Protein AF-A0A3P9P1J4-F1 (afdb_monomer_lite)

Radius of gyration: 53.03 Å; chains: 1; bounding box: 111×98×138 Å

InterPro domains:
  IPR000900 Nebulin repeat [PF00880] (248-273)
  IPR000900 Nebulin repeat [PF00880] (281-308)
  IPR000900 Nebulin repeat [PS51216] (246-274)
  IPR000900 Nebulin repeat [PS51216] (275-309)
  IPR000900 Nebulin repeat [SM00227] (44-85)
  IPR000900 Nebulin repeat [SM00227] (92-124)
  IPR000900 Nebulin repeat [SM00227] (131-163)
  IPR000900 Nebulin repeat [SM00227] (241-271)
  IPR000900 Nebulin repeat [SM00227] (276-306)
  IPR055297 Nebulin/Nebulette [PTHR11039] (76-266)

pLDDT: mean 71.33, std 12.33, range [36.12, 92.19]

Secondary structure (DSSP, 8-state):
-HHHHHHHHHHHHHHHHHHHHHHHHHHHHHHHHHHHHHHTT-GGGGS---HHHHHHHHHHHHHHHHHHHHHHHHHHHHHHHHHHHHHHT-GGGGSPPPHHHHHHHHHHHHHHHHHHHHHHHHHHHTT--HHHH-SS-HHHHHHHHHHHHHHHHHHHHHHHHHHHH---SS---HHHHHHHHHHHHHHHHHHHHHHHHHSS---------TTTTHHHHHHHHHHHHHHHHHHHHHTTT------TTTSHHHHHHHHHHHHH-HHHHHHHHHHHHT--------HHHHHHHHHHHHS-HHHHHHHHHHHTTS-TT-TT--HHHHHHHHHHHHHHHH--

Sequence (336 aa):
MCYCLFKLVAHIQNLLDLYVLLSGFHLQLKYKEEGRKDASVSLYAVLPETMETQHAKEATSLQSQVRLSCVCFSLQRKYRDSVKKDLSCSLFHQLPETLETLHAKEASDLLSEVSKSYKEKFNREKGRSDYSSMKNLPEVEHAMEVARKQSHVNVSYRSGREELQRYNPAPDRPDIISAANAAKLIKTAESVWLEGTRTGSEPAVIHRLPISAAPRGAHLSVLQVKYKESFDRLLKGQRPRYNPMDCVSFKHTQAAAALASQLEYKKKYEQTKAHYHIAVDTAEQQHHRENAVLHSQVKYREEYEKNKGRSLMEFGETQSYKVSKEAQKMQSEVTS

Foldseek 3Di:
DVVVVVVVVVVVVVVVVVVVVVVVVVVVVVVVVVVVVVCVVDPVVPDPDDPVNVVVVVVVVVVVVVVVVVVVVVVVVVVVVVVVVVVCPDPVVPDDQDPVNVVVVVVVVVVVVVVVVVVVVVVVCVPPDVQVPDPDDPVRVVVVVVVVVVVVVVVVVVVVVVVVVPDDPDPPPVVVVVVVVVVVVVVVVVVVVVVVVVVDDDDDDDDDPPPVVPPVVVVVVVVVVVVVVVCCVPPVPPDPPDDVCPDPVNVVVVVVCCVVDPVNVVVVCVVCVVVDPPDPQDVVNVVVVVVVVVPDPVVVVVVCVVCVPPDPDPPCDDVVNVVVVVVVVVVVVVVD

Structure (mmCIF, N/CA/C/O backbone):
data_AF-A0A3P9P1J4-F1
#
_entry.id   AF-A0A3P9P1J4-F1
#
loop_
_atom_site.group_PDB
_atom_site.id
_atom_site.type_symbol
_atom_site.label_atom_id
_atom_site.label_alt_id
_atom_site.label_comp_id
_atom_site.label_asym_id
_atom_site.label_entity_id
_atom_site.label_seq_id
_atom_site.pdbx_PDB_ins_code
_atom_site.Cartn_x
_atom_site.Cartn_y
_atom_site.Cartn_z
_atom_site.occupancy
_atom_site.B_iso_or_equiv
_atom_site.auth_seq_id
_atom_site.auth_comp_id
_atom_site.auth_asym_id
_atom_site.auth_atom_id
_atom_site.pdbx_PDB_model_num
ATOM 1 N N . MET A 1 1 ? -33.689 19.427 64.945 1.00 53.66 1 MET A N 1
ATOM 2 C CA . MET A 1 1 ? -33.687 20.900 64.777 1.00 53.66 1 MET A CA 1
ATOM 3 C C . MET A 1 1 ? -32.361 21.436 64.220 1.00 53.66 1 MET A C 1
ATOM 5 O O . MET A 1 1 ? -32.401 22.124 63.210 1.00 53.66 1 MET A O 1
ATOM 9 N N . CYS A 1 2 ? -31.188 21.081 64.768 1.00 54.28 2 CYS A N 1
ATOM 10 C CA . CYS A 1 2 ? -29.894 21.639 64.318 1.00 54.28 2 CYS A CA 1
ATOM 11 C C . CYS A 1 2 ? -29.496 21.322 62.859 1.00 54.28 2 CYS A C 1
ATOM 13 O O . CYS A 1 2 ? -28.932 22.175 62.183 1.00 54.28 2 CYS A O 1
ATOM 15 N N . TYR A 1 3 ? -29.827 20.134 62.339 1.00 56.47 3 TYR A N 1
ATOM 16 C CA . TYR A 1 3 ? -29.447 19.727 60.974 1.00 56.47 3 TYR A CA 1
ATOM 17 C C . TYR A 1 3 ? -30.184 20.517 59.875 1.00 56.47 3 TYR A C 1
ATOM 19 O O . TYR A 1 3 ? -29.620 20.813 58.824 1.00 56.47 3 TYR A O 1
ATOM 27 N N . CYS A 1 4 ? -31.440 20.900 60.131 1.00 56.75 4 CYS A N 1
ATOM 28 C CA . CYS A 1 4 ? -32.234 21.715 59.211 1.00 56.75 4 CYS A CA 1
ATOM 29 C C . CYS A 1 4 ? -31.721 23.158 59.158 1.00 56.75 4 CYS A C 1
ATOM 31 O O . CYS A 1 4 ? -31.631 23.721 58.073 1.00 56.75 4 CYS A O 1
ATOM 33 N N . LEU A 1 5 ? -31.322 23.722 60.304 1.00 65.00 5 LEU A N 1
ATOM 34 C CA . LEU A 1 5 ? -30.731 25.061 60.380 1.00 65.00 5 LEU A CA 1
ATOM 35 C C . LEU A 1 5 ? -29.376 25.123 59.661 1.00 65.00 5 LEU A C 1
ATOM 37 O O . LEU A 1 5 ? -29.151 26.046 58.887 1.00 65.00 5 LEU A O 1
ATOM 41 N N . PHE A 1 6 ? -28.517 24.108 59.816 1.00 68.00 6 PHE A N 1
ATOM 42 C CA . PHE A 1 6 ? -27.247 24.030 59.080 1.00 68.00 6 PHE A CA 1
ATOM 43 C C . PHE A 1 6 ? -27.442 23.934 57.561 1.00 68.00 6 PHE A C 1
ATOM 45 O O . PHE A 1 6 ? -26.753 24.621 56.808 1.00 68.00 6 PHE A O 1
ATOM 52 N N . LYS A 1 7 ? -28.413 23.134 57.095 1.00 69.19 7 LYS A N 1
ATOM 53 C CA . LYS A 1 7 ? -28.766 23.067 55.666 1.00 69.19 7 LYS A CA 1
ATOM 54 C C . LYS A 1 7 ? -29.312 24.396 55.147 1.00 69.19 7 LYS A C 1
ATOM 56 O O . LYS A 1 7 ? -28.962 24.786 54.039 1.00 69.19 7 LYS A O 1
ATOM 61 N N . LEU A 1 8 ? -30.133 25.090 55.938 1.00 72.88 8 LEU A N 1
ATOM 62 C CA . LEU A 1 8 ? -30.706 26.386 55.570 1.00 72.88 8 LEU A CA 1
ATOM 63 C C . LEU A 1 8 ? -29.618 27.463 55.452 1.00 72.88 8 LEU A C 1
ATOM 65 O O . LEU A 1 8 ? -29.574 28.176 54.456 1.00 72.88 8 LEU A O 1
ATOM 69 N N . VAL A 1 9 ? -28.695 27.525 56.418 1.00 76.69 9 VAL A N 1
ATOM 70 C CA . VAL A 1 9 ? -27.557 28.459 56.406 1.00 76.69 9 VAL A CA 1
ATOM 71 C C . VAL A 1 9 ? -26.632 28.184 55.217 1.00 76.69 9 VAL A C 1
ATOM 73 O O . VAL A 1 9 ? -26.255 29.118 54.516 1.00 76.69 9 VAL A O 1
ATOM 76 N N . ALA A 1 10 ? -26.337 26.915 54.915 1.00 72.62 10 ALA A N 1
ATOM 77 C CA . ALA A 1 10 ? -25.547 26.548 53.737 1.00 72.62 10 ALA A CA 1
ATOM 78 C C . ALA A 1 10 ? -26.242 26.931 52.415 1.00 72.62 10 ALA A C 1
ATOM 80 O O . ALA A 1 10 ? -25.590 27.362 51.466 1.00 72.62 10 ALA A O 1
ATOM 81 N N . HIS A 1 11 ? -27.571 26.811 52.347 1.00 69.56 11 HIS A N 1
ATOM 82 C CA . HIS A 1 11 ? -28.339 27.205 51.166 1.00 69.56 11 HIS A CA 1
ATOM 83 C C . HIS A 1 11 ? -28.377 28.727 50.979 1.00 69.56 11 HIS A C 1
ATOM 85 O O . HIS A 1 11 ? -28.275 29.202 49.851 1.00 69.56 11 HIS A O 1
ATOM 91 N N . ILE A 1 12 ? -28.489 29.489 52.073 1.00 78.56 12 ILE A N 1
ATOM 92 C CA . ILE A 1 12 ? -28.459 30.959 52.058 1.00 78.56 12 ILE A CA 1
ATOM 93 C C . ILE A 1 12 ? -27.070 31.463 51.652 1.00 78.56 12 ILE A C 1
ATOM 95 O O . ILE A 1 12 ? -26.977 32.364 50.822 1.00 78.56 12 ILE A O 1
ATOM 99 N N . GLN A 1 13 ? -25.999 30.845 52.159 1.00 73.94 13 GLN A N 1
ATOM 100 C CA . GLN A 1 13 ? -24.631 31.186 51.766 1.00 73.94 13 GLN A CA 1
ATOM 101 C C . GLN A 1 13 ? -24.397 30.932 50.269 1.00 73.94 13 GLN A C 1
ATOM 103 O O . GLN A 1 13 ? -23.910 31.813 49.570 1.00 73.94 13 GLN A O 1
ATOM 108 N N . ASN A 1 14 ? -24.856 29.790 49.744 1.00 70.38 14 ASN A N 1
ATOM 109 C CA . ASN A 1 14 ? -24.789 29.499 48.309 1.00 70.38 14 ASN A CA 1
ATOM 110 C C . ASN A 1 14 ? -25.598 30.493 47.456 1.00 70.38 14 ASN A C 1
ATOM 112 O O . ASN A 1 14 ? -25.179 30.826 46.351 1.00 70.38 14 ASN A O 1
ATOM 116 N N . LEU A 1 15 ? -26.750 30.972 47.939 1.00 76.25 15 LEU A N 1
ATOM 117 C CA . LEU A 1 15 ? -27.549 31.984 47.235 1.00 76.25 15 LEU A CA 1
ATOM 118 C C . LEU A 1 15 ? -26.862 33.356 47.224 1.00 76.25 15 LEU A C 1
ATOM 120 O O . LEU A 1 15 ? -26.891 34.040 46.201 1.00 76.25 15 LEU A O 1
ATOM 124 N N . LEU A 1 16 ? -26.217 33.740 48.329 1.00 79.44 16 LEU A N 1
ATOM 125 C CA . LEU A 1 16 ? -25.399 34.952 48.412 1.00 79.44 16 LEU A CA 1
ATOM 126 C C . LEU A 1 16 ? -24.190 34.871 47.471 1.00 79.44 16 LEU A C 1
ATOM 128 O O . LEU A 1 16 ? -23.956 35.805 46.707 1.00 79.44 16 LEU A O 1
ATOM 132 N N . ASP A 1 17 ? -23.485 33.739 47.447 1.00 72.25 17 ASP A N 1
ATOM 133 C CA . ASP A 1 17 ? -22.340 33.522 46.554 1.00 72.25 17 ASP A CA 1
ATOM 134 C C . ASP A 1 17 ? -22.761 33.545 45.074 1.00 72.25 17 ASP A C 1
ATOM 136 O O . ASP A 1 17 ? -22.081 34.139 44.232 1.00 72.25 17 ASP A O 1
ATOM 140 N N . LEU A 1 18 ? -23.928 32.975 44.747 1.00 73.06 18 LEU A N 1
ATOM 141 C CA . LEU A 1 18 ? -24.497 33.029 43.399 1.00 73.06 18 LEU A CA 1
ATOM 142 C C . LEU A 1 18 ? -24.890 34.461 42.997 1.00 73.06 18 LEU A C 1
ATOM 144 O O . LEU A 1 18 ? -24.672 34.846 41.851 1.00 73.06 18 LEU A O 1
ATOM 148 N N . TYR A 1 19 ? -25.429 35.263 43.922 1.00 78.50 19 TYR A N 1
ATOM 149 C CA . TYR A 1 19 ? -25.782 36.669 43.686 1.00 78.50 19 TYR A CA 1
ATOM 150 C C . TYR A 1 19 ? -24.542 37.553 43.475 1.00 78.50 19 TYR A C 1
ATOM 152 O O . TYR A 1 19 ? -24.523 38.408 42.585 1.00 78.50 19 TYR A O 1
ATOM 160 N N . VAL A 1 20 ? -23.473 37.325 44.242 1.00 78.50 20 VAL A N 1
ATOM 161 C CA . VAL A 1 20 ? -22.184 38.014 44.061 1.00 78.50 20 VAL A CA 1
ATOM 162 C C . VAL A 1 20 ? -21.559 37.649 42.709 1.00 78.50 20 VAL A C 1
ATOM 164 O O . VAL A 1 20 ? -21.093 38.528 41.984 1.00 78.50 20 VAL A O 1
ATOM 167 N N . LEU A 1 21 ? -21.628 36.379 42.303 1.00 74.00 21 LEU A N 1
ATOM 168 C CA . LEU A 1 21 ? -21.206 35.947 40.968 1.00 74.00 21 LEU A CA 1
ATOM 169 C C . LEU A 1 21 ? -22.057 36.564 39.850 1.00 74.00 21 LEU A C 1
ATOM 171 O O . LEU A 1 21 ? -21.498 37.032 38.859 1.00 74.00 21 LEU A O 1
ATOM 175 N N . LEU A 1 22 ? -23.387 36.605 40.000 1.00 73.56 22 LEU A N 1
ATOM 176 C CA . LEU A 1 22 ? -24.289 37.192 39.004 1.00 73.56 22 LEU A CA 1
ATOM 177 C C . LEU A 1 22 ? -24.081 38.702 38.855 1.00 73.56 22 LEU A C 1
ATOM 179 O O . LEU A 1 22 ? -24.050 39.205 37.735 1.00 73.56 22 LEU A O 1
ATOM 183 N N . SER A 1 23 ? -23.920 39.426 39.964 1.00 74.44 23 SER A N 1
ATOM 184 C CA . SER A 1 23 ? -23.658 40.871 39.950 1.00 74.44 23 SER A CA 1
ATOM 185 C C . SER A 1 23 ? -22.281 41.193 39.361 1.00 74.44 23 SER A C 1
ATOM 187 O O . SER A 1 23 ? -22.170 42.116 38.552 1.00 74.44 23 SER A O 1
ATOM 189 N N . GLY A 1 24 ? -21.261 40.378 39.653 1.00 72.38 24 GLY A N 1
ATOM 190 C CA . GLY A 1 24 ? -19.952 40.452 38.999 1.00 72.38 24 GLY A CA 1
ATOM 191 C C . GLY A 1 24 ? -20.024 40.194 37.489 1.00 72.38 24 GLY A C 1
ATOM 192 O O . GLY A 1 24 ? -19.446 40.946 36.703 1.00 72.38 24 GLY A O 1
ATOM 193 N N . PHE A 1 25 ? -20.795 39.188 37.063 1.00 73.31 25 PHE A N 1
ATOM 194 C CA . PHE A 1 25 ? -21.042 38.917 35.643 1.00 73.31 25 PHE A CA 1
ATOM 195 C C . PHE A 1 25 ? -21.792 40.062 34.959 1.00 73.31 25 PHE A C 1
ATOM 197 O O . PHE A 1 25 ? -21.427 40.466 33.857 1.00 73.31 25 PHE A O 1
ATOM 204 N N . HIS A 1 26 ? -22.814 40.618 35.608 1.00 68.69 26 HIS A N 1
ATOM 205 C CA . HIS A 1 26 ? -23.598 41.719 35.059 1.00 68.69 26 HIS A CA 1
ATOM 206 C C . HIS A 1 26 ? -22.760 42.999 34.916 1.00 68.69 26 HIS A C 1
ATOM 208 O O . HIS A 1 26 ? -22.912 43.729 33.933 1.00 68.69 26 HIS A O 1
ATOM 214 N N . LEU A 1 27 ? -21.851 43.260 35.860 1.00 73.69 27 LEU A N 1
ATOM 215 C CA . LEU A 1 27 ? -20.903 44.365 35.768 1.00 73.69 27 LEU A CA 1
ATOM 216 C C . LEU A 1 27 ? -19.898 44.130 34.629 1.00 73.69 27 LEU A C 1
ATOM 218 O O . LEU A 1 27 ? -19.696 45.026 33.816 1.00 73.69 27 LEU A O 1
ATOM 222 N N . GLN A 1 28 ? -19.345 42.919 34.484 1.00 69.00 28 GLN A N 1
ATOM 223 C CA . GLN A 1 28 ? -18.480 42.579 33.344 1.00 69.00 28 GLN A CA 1
ATOM 224 C C . GLN A 1 28 ? -19.186 42.720 31.991 1.00 69.00 28 GLN A C 1
ATOM 226 O O . GLN A 1 28 ? -18.575 43.192 31.034 1.00 69.00 28 GLN A O 1
ATOM 231 N N . LEU A 1 29 ? -20.459 42.329 31.895 1.00 69.69 29 LEU A N 1
ATOM 232 C CA . LEU A 1 29 ? -21.251 42.512 30.679 1.00 69.69 29 LEU A CA 1
ATOM 233 C C . LEU A 1 29 ? -21.463 43.997 30.367 1.00 69.69 29 LEU A C 1
ATOM 235 O O . LEU A 1 29 ? -21.290 44.379 29.214 1.00 69.69 29 LEU A O 1
ATOM 239 N N . LYS A 1 30 ? -21.737 44.834 31.380 1.00 74.94 30 LYS A N 1
ATOM 240 C CA . LYS A 1 30 ? -21.823 46.296 31.216 1.00 74.94 30 LYS A CA 1
ATOM 241 C C . LYS A 1 30 ? -20.505 46.905 30.743 1.00 74.94 30 LYS A C 1
ATOM 243 O O . LYS A 1 30 ? -20.508 47.600 29.737 1.00 74.94 30 LYS A O 1
ATOM 248 N N . TYR A 1 31 ? -19.379 46.574 31.378 1.00 65.25 31 TYR A N 1
ATOM 249 C CA . TYR A 1 31 ? -18.056 47.044 30.940 1.00 65.25 31 TYR A CA 1
ATOM 250 C C . TYR A 1 31 ? -17.713 46.580 29.519 1.00 65.25 31 TYR A C 1
ATOM 252 O O . TYR A 1 31 ? -17.095 47.312 28.749 1.00 65.25 31 TYR A O 1
ATOM 260 N N . LYS A 1 32 ? -18.121 45.363 29.143 1.00 69.75 32 LYS A N 1
ATOM 261 C CA . LYS A 1 32 ? -17.909 44.832 27.794 1.00 69.75 32 LYS A CA 1
ATOM 262 C C . LYS A 1 32 ? -18.823 45.493 26.760 1.00 69.75 32 LYS A C 1
ATOM 264 O O . LYS A 1 32 ? -18.389 45.663 25.626 1.00 69.75 32 LYS A O 1
ATOM 269 N N . GLU A 1 33 ? -20.052 45.860 27.122 1.00 66.56 33 GLU A N 1
ATOM 270 C CA . GLU A 1 33 ? -20.955 46.652 26.277 1.00 66.56 33 GLU A CA 1
ATOM 271 C C . GLU A 1 33 ? -20.478 48.095 26.114 1.00 66.56 33 GLU A C 1
ATOM 273 O O . GLU A 1 33 ? -20.484 48.596 24.994 1.00 66.56 33 GLU A O 1
ATOM 278 N N . GLU A 1 34 ? -20.039 48.747 27.192 1.00 63.94 34 GLU A N 1
ATOM 279 C CA . GLU A 1 34 ? -19.472 50.100 27.158 1.00 63.94 34 GLU A CA 1
ATOM 280 C C . GLU A 1 34 ? -18.193 50.126 26.317 1.00 63.94 34 GLU A C 1
ATOM 282 O O . GLU A 1 34 ? -18.120 50.882 25.355 1.00 63.94 34 GLU A O 1
ATOM 287 N N . GLY A 1 35 ? -17.274 49.175 26.518 1.00 60.41 35 GLY A N 1
ATOM 288 C CA . GLY A 1 35 ? -16.092 49.032 25.663 1.00 60.41 35 GLY A CA 1
ATOM 289 C C . GLY A 1 35 ? -16.412 48.727 24.190 1.00 60.41 35 GLY A C 1
ATOM 290 O O . GLY A 1 35 ? -15.638 49.088 23.305 1.00 60.41 35 GLY A O 1
ATOM 291 N N . ARG A 1 36 ? -17.560 48.098 23.886 1.00 60.50 36 ARG A N 1
ATOM 292 C CA . ARG A 1 36 ? -18.030 47.878 22.501 1.00 60.50 36 ARG A CA 1
ATOM 293 C C . ARG A 1 36 ? -18.642 49.138 21.886 1.00 60.50 36 ARG A C 1
ATOM 295 O O . ARG A 1 36 ? -18.480 49.350 20.686 1.00 60.50 36 ARG A O 1
ATOM 302 N N . LYS A 1 37 ? -19.335 49.951 22.689 1.00 61.00 37 LYS A N 1
ATOM 303 C CA . LYS A 1 37 ? -19.874 51.259 22.285 1.00 61.00 37 LYS A CA 1
ATOM 304 C C . LYS A 1 37 ? -18.732 52.248 22.033 1.00 61.00 37 LYS A C 1
ATOM 306 O O . LYS A 1 37 ? -18.731 52.898 20.992 1.00 61.00 37 LYS A O 1
ATOM 311 N N . ASP A 1 38 ? -17.696 52.240 22.865 1.00 56.22 38 ASP A N 1
ATOM 312 C CA . ASP A 1 38 ? -16.497 53.069 22.684 1.00 56.22 38 ASP A CA 1
ATOM 313 C C . ASP A 1 38 ? -15.627 52.599 21.503 1.00 56.22 38 ASP A C 1
ATOM 315 O O . ASP A 1 38 ? -15.066 53.413 20.767 1.00 56.22 38 ASP A O 1
ATOM 319 N N . ALA A 1 39 ? -15.580 51.287 21.231 1.00 56.00 39 ALA A N 1
ATOM 320 C CA . ALA A 1 39 ? -14.930 50.747 20.035 1.00 56.00 39 ALA A CA 1
ATOM 321 C C . ALA A 1 39 ? -15.620 51.179 18.728 1.00 56.00 39 ALA A C 1
ATOM 323 O O . ALA A 1 39 ? -14.951 51.266 17.705 1.00 56.00 39 ALA A O 1
ATOM 324 N N . SER A 1 40 ? -16.922 51.494 18.750 1.00 55.41 40 SER A N 1
ATOM 325 C CA . SER A 1 40 ? -17.642 51.998 17.568 1.00 55.41 40 SER A CA 1
ATOM 326 C C . SER A 1 40 ? -17.361 53.475 17.243 1.00 55.41 40 SER A C 1
ATOM 328 O O . SER A 1 40 ? -17.663 53.918 16.138 1.00 55.41 40 SER A O 1
ATOM 330 N N . VAL A 1 41 ? -16.734 54.218 18.168 1.00 60.22 41 VAL A N 1
ATOM 331 C CA . VAL A 1 41 ? -16.332 55.633 18.006 1.00 60.22 41 VAL A CA 1
ATOM 332 C C . VAL A 1 41 ? -14.808 55.779 17.818 1.00 60.22 41 VAL A C 1
ATOM 334 O O . VAL A 1 41 ? -14.319 56.822 17.387 1.00 60.22 41 VAL A O 1
ATOM 337 N N . SER A 1 42 ? -14.033 54.726 18.095 1.00 60.56 42 SER A N 1
ATOM 338 C CA . SER A 1 42 ? -12.572 54.726 17.977 1.00 60.56 42 SER A CA 1
ATOM 339 C C . SER A 1 42 ? -12.100 54.626 16.519 1.00 60.56 42 SER A C 1
ATOM 341 O O . SER A 1 42 ? -12.410 53.664 15.819 1.00 60.56 42 SER A O 1
ATOM 343 N N . LEU A 1 43 ? -11.258 55.575 16.085 1.00 54.47 43 LEU A N 1
ATOM 344 C CA . LEU A 1 43 ? -10.590 55.599 14.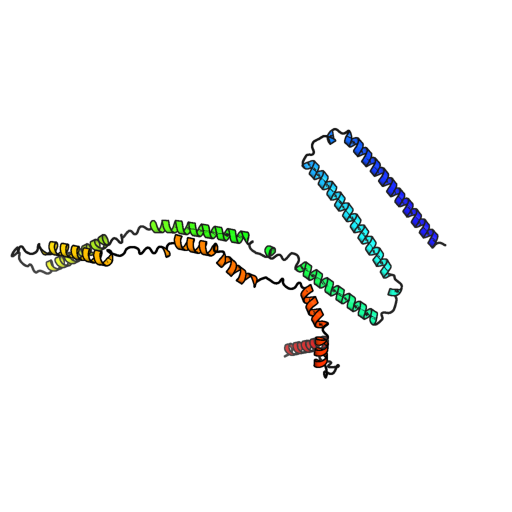767 1.00 54.47 43 LEU A CA 1
ATOM 345 C C . LEU A 1 43 ? -9.858 54.284 14.422 1.00 54.47 43 LEU A C 1
ATOM 347 O O . LEU A 1 43 ? -9.713 53.956 13.247 1.00 54.47 43 LEU A O 1
ATOM 351 N N . TYR A 1 44 ? -9.446 53.505 15.430 1.00 57.75 44 TYR A N 1
ATOM 352 C CA . TYR A 1 44 ? -8.790 52.206 15.247 1.00 57.75 44 TYR A CA 1
ATOM 353 C C . TYR A 1 44 ? -9.720 51.086 14.755 1.00 57.75 44 TYR A C 1
ATOM 355 O O . TYR A 1 44 ? -9.229 50.095 14.222 1.00 57.75 44 TYR A O 1
ATOM 363 N N . ALA A 1 45 ? -11.044 51.221 14.892 1.00 58.84 45 ALA A N 1
ATOM 364 C CA . ALA A 1 45 ? -12.004 50.213 14.431 1.00 58.84 45 ALA A CA 1
ATOM 365 C C . ALA A 1 45 ? -12.244 50.235 12.910 1.00 58.84 45 ALA A C 1
ATOM 367 O O . ALA A 1 45 ? -12.776 49.271 12.365 1.00 58.84 45 ALA A O 1
ATOM 368 N N . VAL A 1 46 ? -11.845 51.319 12.231 1.00 60.69 46 VAL A N 1
ATOM 369 C CA . VAL A 1 46 ? -11.985 51.508 10.774 1.00 60.69 46 VAL A CA 1
ATOM 370 C C . VAL A 1 46 ? -10.703 51.106 10.023 1.00 60.69 46 VAL A C 1
ATOM 372 O O . VAL A 1 46 ? -10.698 51.053 8.794 1.00 60.69 46 VAL A O 1
ATOM 375 N N . LEU A 1 47 ? -9.607 50.792 10.733 1.00 62.47 47 LEU A N 1
ATOM 376 C CA . LEU A 1 47 ? -8.393 50.295 10.084 1.00 62.47 47 LEU A CA 1
ATOM 377 C C . LEU A 1 47 ? -8.642 48.913 9.448 1.00 62.47 47 LEU A C 1
ATOM 379 O O . LEU A 1 47 ? -9.244 48.053 10.095 1.00 62.47 47 LEU A O 1
ATOM 383 N N . PRO A 1 48 ? -8.158 48.673 8.212 1.00 61.19 48 PRO A N 1
ATOM 384 C CA . PRO A 1 48 ? -8.241 47.365 7.575 1.00 61.19 48 PRO A CA 1
ATOM 385 C C . PRO A 1 48 ? -7.609 46.303 8.471 1.00 61.19 48 PRO A C 1
ATOM 387 O O . PRO A 1 48 ? -6.491 46.484 8.956 1.00 61.19 48 PRO A O 1
ATOM 390 N N . GLU A 1 49 ? -8.314 45.194 8.683 1.00 65.75 49 GLU A N 1
ATOM 391 C CA . GLU A 1 49 ? -7.757 44.069 9.425 1.00 65.75 49 GLU A CA 1
ATOM 392 C C . GLU A 1 49 ? -6.536 43.531 8.674 1.00 65.75 49 GLU A C 1
ATOM 394 O O . GLU A 1 49 ? -6.647 42.977 7.580 1.00 65.75 49 GLU A O 1
ATOM 399 N N . THR A 1 50 ? -5.352 43.714 9.254 1.00 78.44 50 THR A N 1
ATOM 400 C CA . THR A 1 50 ? -4.137 43.074 8.755 1.00 78.44 50 THR A CA 1
ATOM 401 C C . THR A 1 50 ? -4.154 41.600 9.155 1.00 78.44 50 THR A C 1
ATOM 403 O O . THR A 1 50 ? -4.734 41.236 10.185 1.00 78.44 50 THR A O 1
ATOM 406 N N . MET A 1 51 ? -3.477 40.745 8.383 1.00 74.69 51 MET A N 1
ATOM 407 C CA . MET A 1 51 ? -3.363 39.306 8.677 1.00 74.69 51 MET A CA 1
ATOM 408 C C . MET A 1 51 ? -2.923 39.032 10.128 1.00 74.69 51 MET A C 1
ATOM 410 O O . MET A 1 51 ? -3.410 38.110 10.774 1.00 74.69 51 MET A O 1
ATOM 414 N N . GLU A 1 52 ? -2.053 39.878 10.686 1.00 77.38 52 GLU A N 1
ATOM 415 C CA . GLU A 1 52 ? -1.567 39.778 12.068 1.00 77.38 52 GLU A CA 1
ATOM 416 C C . GLU A 1 52 ? -2.676 40.008 13.107 1.00 77.38 52 GLU A C 1
ATOM 418 O O . GLU A 1 52 ? -2.766 39.285 14.102 1.00 77.38 52 GLU A O 1
ATOM 423 N N . THR A 1 53 ? -3.563 40.979 12.869 1.00 78.69 53 THR A N 1
ATOM 424 C CA . THR A 1 53 ? -4.702 41.242 13.763 1.00 78.69 53 THR A CA 1
ATOM 425 C C . THR A 1 53 ? -5.737 40.120 13.723 1.00 78.69 53 THR A C 1
ATOM 427 O O . THR A 1 53 ? -6.317 39.795 14.762 1.00 78.69 53 THR A O 1
ATOM 430 N N . GLN A 1 54 ? -5.931 39.478 12.566 1.00 78.69 54 GLN A N 1
ATOM 431 C CA . GLN A 1 54 ? -6.794 38.300 12.439 1.00 78.69 54 GLN A CA 1
ATOM 432 C C . GLN A 1 54 ? -6.217 37.115 13.215 1.00 78.69 54 GLN A C 1
ATOM 434 O O . GLN A 1 54 ? -6.909 36.540 14.055 1.00 78.69 54 GLN A O 1
ATOM 439 N N . HIS A 1 55 ? -4.920 36.841 13.059 1.00 80.62 55 HIS A N 1
ATOM 440 C CA . HIS A 1 55 ? -4.236 35.807 13.834 1.00 80.62 55 HIS A CA 1
ATOM 441 C C . HIS A 1 55 ? -4.309 36.046 15.350 1.00 80.62 55 HIS A C 1
ATOM 443 O O . HIS A 1 55 ? -4.563 35.111 16.111 1.00 80.62 55 HIS A O 1
ATOM 449 N N . ALA A 1 56 ? -4.147 37.287 15.819 1.00 80.31 56 ALA A N 1
ATOM 450 C CA . ALA A 1 56 ? -4.267 37.612 17.242 1.00 80.31 56 ALA A CA 1
ATOM 451 C C . ALA A 1 56 ? -5.696 37.391 17.787 1.00 80.31 56 ALA A C 1
ATOM 453 O O . ALA A 1 56 ? -5.876 36.898 18.909 1.00 80.31 56 ALA A O 1
ATOM 454 N N . LYS A 1 57 ? -6.729 37.710 16.995 1.00 83.25 57 LYS A N 1
ATOM 455 C CA . LYS A 1 57 ? -8.138 37.447 17.341 1.00 83.25 57 LYS A CA 1
ATOM 456 C C . LYS A 1 57 ? -8.445 35.948 17.383 1.00 83.25 57 LYS A C 1
ATOM 458 O O . LYS A 1 57 ? -9.075 35.478 18.330 1.00 83.25 57 LYS A O 1
ATOM 463 N N . GLU A 1 58 ? -7.970 35.180 16.408 1.00 87.19 58 GLU A N 1
ATOM 464 C CA . GLU A 1 58 ? -8.131 33.721 16.385 1.00 87.19 58 GLU A CA 1
ATOM 465 C C . GLU A 1 58 ? -7.421 33.054 17.567 1.00 87.19 58 GLU A C 1
ATOM 467 O O . GLU A 1 58 ? -8.013 32.219 18.254 1.00 87.19 58 GLU A O 1
ATOM 472 N N . ALA A 1 59 ? -6.193 33.480 17.879 1.00 84.56 59 ALA A N 1
ATOM 473 C CA . ALA A 1 59 ? -5.430 32.965 19.011 1.00 84.56 59 ALA A CA 1
ATOM 474 C C . ALA A 1 59 ? -6.138 33.221 20.353 1.00 84.56 59 ALA A C 1
ATOM 476 O O . ALA A 1 59 ? -6.244 32.318 21.185 1.00 84.56 59 ALA A O 1
ATOM 477 N N . THR A 1 60 ? -6.670 34.428 20.566 1.00 84.50 60 THR A N 1
ATOM 478 C CA . THR A 1 60 ? -7.405 34.772 21.799 1.00 84.50 60 THR A CA 1
ATOM 479 C C . THR A 1 60 ? -8.760 34.060 21.899 1.00 84.50 60 THR A C 1
ATOM 481 O O . THR A 1 60 ? -9.154 33.630 22.992 1.00 84.50 60 THR A O 1
ATOM 484 N N . SER A 1 61 ? -9.451 33.859 20.773 1.00 87.44 61 SER A N 1
ATOM 485 C CA . SER A 1 61 ? -10.682 33.060 20.691 1.00 87.44 61 SER A CA 1
ATOM 486 C C . SER A 1 61 ? -10.430 31.590 21.054 1.00 87.44 61 SER A C 1
ATOM 488 O O . SER A 1 61 ? -11.086 31.044 21.947 1.00 87.44 61 SER A O 1
ATOM 490 N N . LEU A 1 62 ? -9.405 30.972 20.458 1.00 88.62 62 LEU A N 1
ATOM 491 C CA . LEU A 1 62 ? -9.004 29.592 20.743 1.00 88.62 62 LEU A CA 1
ATOM 492 C C . LEU A 1 62 ? -8.574 29.406 22.201 1.00 88.62 62 LEU A C 1
ATOM 494 O O . LEU A 1 62 ? -9.015 28.464 22.858 1.00 88.62 62 LEU A O 1
ATOM 498 N N . GLN A 1 63 ? -7.772 30.322 22.752 1.00 83.06 63 GLN A N 1
ATOM 499 C CA . GLN A 1 63 ? -7.383 30.275 24.167 1.00 83.06 63 GLN A CA 1
ATOM 500 C C . GLN A 1 63 ? -8.597 30.314 25.102 1.00 83.06 63 GLN A C 1
ATOM 502 O O . GLN A 1 63 ? -8.642 29.591 26.102 1.00 83.06 63 GLN A O 1
ATOM 507 N N . SER A 1 64 ? -9.600 31.126 24.768 1.00 87.00 64 SER A N 1
ATOM 508 C CA . SER A 1 64 ? -10.846 31.207 25.532 1.00 87.00 64 SER A CA 1
ATOM 509 C C . SER A 1 64 ? -11.642 29.901 25.446 1.00 87.00 64 SER A C 1
ATOM 511 O O . SER A 1 64 ? -12.120 29.408 26.469 1.00 87.00 64 SER A O 1
ATOM 513 N N . GLN A 1 65 ? -11.722 29.287 24.262 1.00 87.88 65 GLN A N 1
ATOM 514 C CA . GLN A 1 65 ? -12.390 27.999 24.060 1.00 87.88 65 GLN A CA 1
ATOM 515 C C . GLN A 1 65 ? -11.695 26.857 24.815 1.00 87.88 65 GLN A C 1
ATOM 517 O O . GLN A 1 65 ? -12.359 26.077 25.500 1.00 87.88 65 GLN A O 1
ATOM 522 N N . VAL A 1 66 ? -10.362 26.783 24.761 1.00 89.94 66 VAL A N 1
ATOM 523 C CA . VAL A 1 66 ? -9.568 25.795 25.510 1.00 89.94 66 VAL A CA 1
ATOM 524 C C . VAL A 1 66 ? -9.771 25.969 27.015 1.00 89.94 66 VAL A C 1
ATOM 526 O O . VAL A 1 66 ? -9.969 24.987 27.733 1.00 89.94 66 VAL A O 1
ATOM 529 N N . ARG A 1 67 ? -9.788 27.215 27.505 1.00 87.00 67 ARG A N 1
ATOM 530 C CA . ARG A 1 67 ? -10.046 27.510 28.919 1.00 87.00 67 ARG A CA 1
ATOM 531 C C . ARG A 1 67 ? -11.441 27.050 29.342 1.00 87.00 67 ARG A C 1
ATOM 533 O O . ARG A 1 67 ? -11.563 26.383 30.366 1.00 87.00 67 ARG A O 1
ATOM 540 N N . LEU A 1 68 ? -12.470 27.352 28.549 1.00 85.94 68 LEU A N 1
ATOM 541 C CA . LEU A 1 68 ? -13.838 26.892 28.808 1.00 85.94 68 LEU A CA 1
ATOM 542 C C . LEU A 1 68 ? -13.925 25.361 28.807 1.00 85.94 68 LEU A C 1
ATOM 544 O O . LEU A 1 68 ? -14.453 24.787 29.756 1.00 85.94 68 LEU A O 1
ATOM 548 N N . SER A 1 69 ? -13.324 24.692 27.819 1.00 87.00 69 SER A N 1
ATOM 549 C CA . SER A 1 69 ? -13.258 23.225 27.765 1.00 87.00 69 SER A CA 1
ATOM 550 C C . SER A 1 69 ? -12.580 22.630 29.004 1.00 87.00 69 SER A C 1
ATOM 552 O O . SER A 1 69 ? -13.047 21.627 29.543 1.00 87.00 69 SER A O 1
ATOM 554 N N . CYS A 1 70 ? -11.501 23.247 29.491 1.00 86.12 70 CYS A N 1
ATOM 555 C CA . CYS A 1 70 ? -10.792 22.811 30.694 1.00 86.12 70 CYS A CA 1
ATOM 556 C C . CYS A 1 70 ? -11.655 22.951 31.960 1.00 86.12 70 CYS A C 1
ATOM 558 O O . CYS A 1 70 ? -11.714 22.031 32.784 1.00 86.12 70 CYS A O 1
ATOM 560 N N . VAL A 1 71 ? -12.374 24.070 32.098 1.00 90.06 71 VAL A N 1
ATOM 561 C CA . VAL A 1 71 ? -13.300 24.304 33.218 1.00 90.06 71 VAL A CA 1
ATOM 562 C C . VAL A 1 71 ? -14.453 23.299 33.184 1.00 90.06 71 VAL A C 1
ATOM 564 O O . VAL A 1 71 ? -14.733 22.666 34.204 1.00 90.06 71 VAL A O 1
ATOM 567 N N . CYS A 1 72 ? -15.068 23.078 32.019 1.00 84.00 72 CYS A N 1
ATOM 568 C CA . CYS A 1 72 ? -16.135 22.091 31.843 1.00 84.00 72 CYS A CA 1
ATOM 569 C C . CYS A 1 72 ? -15.665 20.670 32.182 1.00 84.00 72 CYS A C 1
ATOM 571 O O . CYS A 1 72 ? -16.321 19.978 32.960 1.00 84.00 72 CYS A O 1
ATOM 573 N N . PHE A 1 73 ? -14.501 20.253 31.674 1.00 86.75 73 PHE A N 1
ATOM 574 C CA . PHE A 1 73 ? -13.937 18.933 31.966 1.00 86.75 73 PHE A CA 1
ATOM 575 C C . PHE A 1 73 ? -13.635 18.755 33.463 1.00 86.75 73 PHE A C 1
ATOM 577 O O . PHE A 1 73 ? -13.927 17.711 34.051 1.00 86.75 73 PHE A O 1
ATOM 584 N N . SER A 1 74 ? -13.107 19.798 34.109 1.00 81.75 74 SER A N 1
ATOM 585 C CA . SER A 1 74 ? -12.816 19.795 35.546 1.00 81.75 74 SER A CA 1
ATOM 586 C C . SER A 1 74 ? -14.085 19.688 36.396 1.00 81.75 74 SER A C 1
ATOM 588 O O . SER A 1 74 ? -14.109 18.934 37.370 1.00 81.75 74 SER A O 1
ATOM 590 N N . LEU A 1 75 ? -15.152 20.402 36.027 1.00 85.44 75 LEU A N 1
ATOM 591 C CA . LEU A 1 75 ? -16.454 20.305 36.693 1.00 85.44 75 LEU A CA 1
ATOM 592 C C . LEU A 1 75 ? -17.080 18.919 36.509 1.00 85.44 75 LEU A C 1
ATOM 594 O O . LEU A 1 75 ? -17.521 18.314 37.485 1.00 85.44 75 LEU A O 1
ATOM 598 N N . GLN A 1 76 ? -17.047 18.374 35.291 1.00 83.56 76 GLN A N 1
ATOM 599 C CA . GLN A 1 76 ? -17.570 17.040 35.000 1.00 83.56 76 GLN A CA 1
ATOM 600 C C . GLN A 1 76 ? -16.843 15.952 35.804 1.00 83.56 76 GLN A C 1
ATOM 602 O O . GLN A 1 76 ? -17.474 15.029 36.324 1.00 83.56 76 GLN A O 1
ATOM 607 N N . ARG A 1 77 ? -15.520 16.077 35.967 1.00 85.81 77 ARG A N 1
ATOM 608 C CA . ARG A 1 77 ? -14.721 15.180 36.810 1.00 85.81 77 ARG A CA 1
ATOM 609 C C . ARG A 1 77 ? -15.133 15.264 38.281 1.00 85.81 77 ARG A C 1
ATOM 611 O O . ARG A 1 77 ? -15.406 14.231 38.883 1.00 85.81 77 ARG A O 1
ATOM 618 N N . LYS A 1 78 ? -15.259 16.478 38.833 1.00 86.75 78 LYS A N 1
ATOM 619 C CA . LYS A 1 78 ? -15.713 16.694 40.221 1.00 86.75 78 LYS A CA 1
ATOM 620 C C . LYS A 1 78 ? -17.112 16.120 40.472 1.00 86.75 78 LYS A C 1
ATOM 622 O O . LYS A 1 78 ? -17.345 15.513 41.516 1.00 86.75 78 LYS A O 1
ATOM 627 N N . TYR A 1 79 ? -18.027 16.263 39.513 1.00 78.44 79 TYR A N 1
ATOM 628 C CA . TYR A 1 79 ? -19.360 15.664 39.596 1.00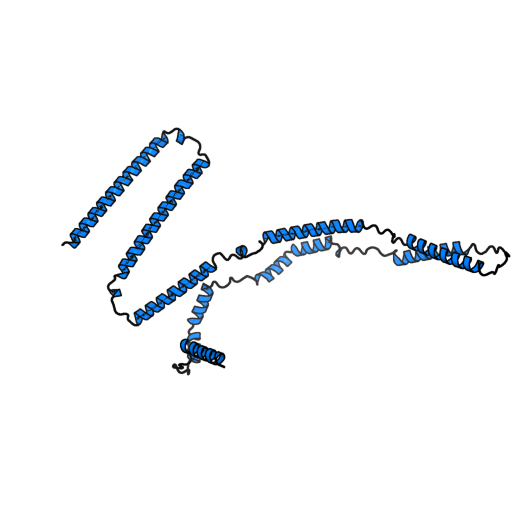 78.44 79 TYR A CA 1
ATOM 629 C C . TYR A 1 79 ? -19.298 14.129 39.596 1.00 78.44 79 TYR A C 1
ATOM 631 O O . TYR A 1 79 ? -19.879 13.472 40.452 1.00 78.44 79 TYR A O 1
ATOM 639 N N . ARG A 1 80 ? -18.519 13.525 38.692 1.00 84.19 80 ARG A N 1
ATOM 640 C CA . ARG A 1 80 ? -18.353 12.064 38.655 1.00 84.19 80 ARG A CA 1
ATOM 641 C C . ARG A 1 80 ? -17.727 11.512 39.941 1.00 84.19 80 ARG A C 1
ATOM 643 O O . ARG A 1 80 ? -18.114 10.436 40.393 1.00 84.19 80 ARG A O 1
ATOM 650 N N . ASP A 1 81 ? -16.762 12.226 40.510 1.00 80.69 81 ASP A N 1
ATOM 651 C CA . ASP A 1 81 ? -16.063 11.807 41.725 1.00 80.69 81 ASP A CA 1
ATOM 652 C C . ASP A 1 81 ? -16.939 11.952 42.981 1.00 80.69 81 ASP A C 1
ATOM 654 O O . ASP A 1 81 ? -16.854 11.108 43.872 1.00 80.69 81 ASP A O 1
ATOM 658 N N . SER A 1 82 ? -17.811 12.967 43.045 1.00 73.50 82 SER A N 1
ATOM 659 C CA . SER A 1 82 ? -18.813 13.090 44.120 1.00 73.50 82 SER A CA 1
ATOM 660 C C . SER A 1 82 ? -19.854 11.972 44.046 1.00 73.50 82 SER A C 1
ATOM 662 O O . SER A 1 82 ? -20.047 11.275 45.037 1.00 73.50 82 SER A O 1
ATOM 664 N N . VAL A 1 83 ? -20.391 11.683 42.855 1.00 74.94 83 VAL A N 1
ATOM 665 C CA . VAL A 1 83 ? -21.321 10.557 42.649 1.00 74.94 83 VAL A CA 1
ATOM 666 C C . VAL A 1 83 ? -20.705 9.225 43.096 1.00 74.94 83 VAL A C 1
ATOM 668 O O . VAL A 1 83 ? -21.337 8.457 43.813 1.00 74.94 83 VAL A O 1
ATOM 671 N N . LYS A 1 84 ? -19.449 8.936 42.734 1.00 75.06 84 LYS A N 1
ATOM 672 C CA . LYS A 1 84 ? -18.777 7.693 43.159 1.00 75.06 84 LYS A CA 1
ATOM 673 C C . LYS A 1 84 ? -18.593 7.589 44.676 1.00 75.06 84 LYS A C 1
ATOM 675 O O . LYS A 1 84 ? -18.737 6.495 45.216 1.00 75.06 84 LYS A O 1
ATOM 680 N N . LYS A 1 85 ? -18.271 8.700 45.348 1.00 74.31 85 LYS A N 1
ATOM 681 C CA . LYS A 1 85 ? -18.133 8.735 46.813 1.00 74.31 85 LYS A CA 1
ATOM 682 C C . LYS A 1 85 ? -19.463 8.448 47.504 1.00 74.31 85 LYS A C 1
ATOM 684 O O . LYS A 1 85 ? -19.488 7.665 48.451 1.00 74.31 85 LYS A O 1
ATOM 689 N N . ASP A 1 86 ? -20.555 8.988 46.977 1.00 65.31 86 ASP A N 1
ATOM 690 C CA . ASP A 1 86 ? -21.889 8.753 47.528 1.00 65.31 86 ASP A CA 1
ATOM 691 C C . ASP A 1 86 ? -22.335 7.287 47.348 1.00 65.31 86 ASP A C 1
ATOM 693 O O . ASP A 1 86 ? -22.919 6.707 48.263 1.00 65.31 86 ASP A O 1
ATOM 697 N N . LEU A 1 87 ? -21.982 6.630 46.230 1.00 62.91 87 LEU A N 1
ATOM 698 C CA . LEU A 1 87 ? -22.248 5.192 46.034 1.00 62.91 87 LEU A CA 1
ATOM 699 C C . LEU A 1 87 ? -21.434 4.284 46.976 1.00 62.91 87 LEU A C 1
ATOM 701 O O . LEU A 1 87 ? -21.949 3.253 47.423 1.00 62.91 87 LEU A O 1
ATOM 705 N N . SER A 1 88 ? -20.189 4.661 47.293 1.00 60.84 88 SER A N 1
ATOM 706 C CA . SER A 1 88 ? -19.293 3.881 48.165 1.00 60.84 88 SER A CA 1
ATOM 707 C C . SER A 1 88 ? -19.693 3.863 49.649 1.00 60.84 88 SER A C 1
ATOM 709 O O . SER A 1 88 ? -19.166 3.056 50.408 1.00 60.84 88 SER A O 1
ATOM 711 N N . CYS A 1 89 ? -20.651 4.704 50.057 1.00 56.16 89 CYS A N 1
ATOM 712 C CA . CYS A 1 89 ? -21.209 4.753 51.416 1.00 56.16 89 CYS A CA 1
ATOM 713 C C . CYS A 1 89 ? -22.637 4.178 51.510 1.00 56.16 89 CYS A C 1
ATOM 715 O O . CYS A 1 89 ? -23.347 4.432 52.484 1.00 56.16 89 CYS A O 1
ATOM 717 N N . SER A 1 90 ? -23.097 3.429 50.503 1.00 61.94 90 SER A N 1
ATOM 718 C CA . SER A 1 90 ? -24.423 2.804 50.547 1.00 61.94 90 SER A CA 1
ATOM 719 C C . SER A 1 90 ? -24.474 1.665 51.576 1.00 61.94 90 SER A C 1
ATOM 721 O O . SER A 1 90 ? -23.562 0.845 51.654 1.00 61.94 90 SER A O 1
ATOM 723 N N . LEU A 1 91 ? -25.574 1.591 52.335 1.00 58.59 91 LEU A N 1
ATOM 724 C CA . LEU A 1 91 ? -25.868 0.604 53.398 1.00 58.59 91 LEU A CA 1
ATOM 725 C C . LEU A 1 91 ? -25.645 -0.864 52.961 1.00 58.59 91 LEU A C 1
ATOM 727 O O . LEU A 1 91 ? -25.390 -1.738 53.784 1.00 58.59 91 LEU A O 1
ATOM 731 N N . PHE A 1 92 ? -25.683 -1.121 51.651 1.00 60.59 92 PHE A N 1
ATOM 732 C CA . PHE A 1 92 ? -25.436 -2.419 51.026 1.00 60.59 92 PHE A CA 1
ATOM 733 C C . PHE A 1 92 ? -23.957 -2.853 51.002 1.00 60.59 92 PHE A C 1
ATOM 735 O O . PHE A 1 92 ? -23.696 -4.044 50.880 1.00 60.59 92 PHE A O 1
ATOM 742 N N . HIS A 1 93 ? -22.989 -1.939 51.154 1.00 65.31 93 HIS A N 1
ATOM 743 C CA . HIS A 1 93 ? -21.555 -2.283 51.223 1.00 65.31 93 HIS A CA 1
ATOM 744 C C . HIS A 1 93 ? -21.150 -2.957 52.548 1.00 65.31 93 HIS A C 1
ATOM 746 O O . HIS A 1 93 ? -20.073 -3.538 52.624 1.00 65.31 93 HIS A O 1
ATOM 752 N N . GLN A 1 94 ? -21.985 -2.874 53.592 1.00 70.31 94 GLN A N 1
ATOM 753 C CA . GLN A 1 94 ? -21.735 -3.483 54.909 1.00 70.31 94 GLN A CA 1
ATOM 754 C C . GLN A 1 94 ? -22.328 -4.895 55.055 1.00 70.31 94 GLN A C 1
ATOM 756 O O . GLN A 1 94 ? -22.168 -5.517 56.106 1.00 70.31 94 GLN A O 1
ATOM 761 N N . LEU A 1 95 ? -23.028 -5.400 54.035 1.00 71.62 95 LEU A N 1
ATOM 762 C CA . LEU A 1 95 ? -23.583 -6.752 54.048 1.00 71.62 95 LEU A CA 1
ATOM 763 C C . LEU A 1 95 ? -22.469 -7.797 53.842 1.00 71.62 95 LEU A C 1
ATOM 765 O O . LEU A 1 95 ? -21.554 -7.549 53.054 1.00 71.62 95 LEU A O 1
ATOM 769 N N . PRO A 1 96 ? -22.540 -8.965 54.509 1.00 72.31 96 PRO A N 1
ATOM 770 C CA . PRO A 1 96 ? -21.594 -10.055 54.293 1.00 72.31 96 PRO A CA 1
ATOM 771 C C . PRO A 1 96 ? -21.592 -10.500 52.831 1.00 72.31 96 PRO A C 1
ATOM 773 O O . PRO A 1 96 ? -22.652 -10.648 52.220 1.00 72.31 96 PRO A O 1
ATOM 776 N N . GLU A 1 97 ? -20.405 -10.743 52.283 1.00 72.69 97 GLU A N 1
ATOM 777 C CA . GLU A 1 97 ? -20.266 -11.241 50.918 1.00 72.69 97 GLU A CA 1
ATOM 778 C C . GLU A 1 97 ? -20.849 -12.654 50.821 1.00 72.69 97 GLU A C 1
ATOM 780 O O . GLU A 1 97 ? -20.383 -13.594 51.466 1.00 72.69 97 GLU A O 1
ATOM 785 N N . THR A 1 98 ? -21.907 -12.798 50.026 1.00 83.38 98 THR A N 1
ATOM 786 C CA . THR A 1 98 ? -22.476 -14.097 49.671 1.00 83.38 98 THR A CA 1
ATOM 787 C C . THR A 1 98 ? -21.725 -14.685 48.479 1.00 83.38 98 THR A C 1
ATOM 789 O O . THR A 1 98 ? -21.089 -13.973 47.699 1.00 83.38 98 THR A O 1
ATOM 792 N N . LEU A 1 99 ? -21.840 -15.998 48.293 1.00 81.94 99 LEU A N 1
ATOM 793 C CA . LEU A 1 99 ? -21.197 -16.730 47.196 1.00 81.94 99 LEU A CA 1
ATOM 794 C C . LEU A 1 99 ? -21.584 -16.172 45.808 1.00 81.94 99 LEU A C 1
ATOM 796 O O . LEU A 1 99 ? -20.756 -16.106 44.904 1.00 81.94 99 LEU A O 1
ATOM 800 N N . GLU A 1 100 ? -22.816 -15.674 45.668 1.00 81.25 100 GLU A N 1
ATOM 801 C CA . GLU A 1 100 ? -23.294 -14.984 44.463 1.00 81.25 100 GLU A CA 1
ATOM 802 C C . GLU A 1 100 ? -22.605 -13.632 44.248 1.00 81.25 100 GLU A C 1
ATOM 804 O O . GLU A 1 100 ? -22.241 -13.296 43.122 1.00 81.25 100 GLU A O 1
ATOM 809 N N . THR A 1 101 ? -22.378 -12.861 45.317 1.00 81.75 101 THR A N 1
ATOM 810 C CA . THR A 1 101 ? -21.657 -11.584 45.214 1.00 81.75 101 THR A CA 1
ATOM 811 C C . THR A 1 101 ? -20.180 -11.778 44.883 1.00 81.75 101 THR A C 1
ATOM 813 O O . THR A 1 101 ? -19.630 -10.964 44.146 1.00 81.75 101 THR A O 1
ATOM 816 N N . LEU A 1 102 ? -19.553 -12.865 45.349 1.00 83.25 102 LEU A N 1
ATOM 817 C CA . LEU A 1 102 ? -18.186 -13.229 44.967 1.00 83.25 102 LEU A CA 1
ATOM 818 C C . LEU A 1 102 ? -18.104 -13.575 43.478 1.00 83.25 102 LEU A C 1
ATOM 820 O O . LEU A 1 102 ? -17.286 -13.003 42.766 1.00 83.25 102 LEU A O 1
ATOM 824 N N . HIS A 1 103 ? -19.021 -14.407 42.979 1.00 86.69 103 HIS A N 1
ATOM 825 C CA . HIS A 1 103 ? -19.076 -14.739 41.555 1.00 86.69 103 HIS A CA 1
ATOM 826 C C . HIS A 1 103 ? -19.368 -13.501 40.684 1.00 86.69 103 HIS A C 1
ATOM 828 O O . HIS A 1 103 ? -18.743 -13.306 39.643 1.00 86.69 103 HIS A O 1
ATOM 834 N N . ALA A 1 104 ? -20.264 -12.607 41.117 1.00 82.12 104 ALA A N 1
ATOM 835 C CA . ALA A 1 104 ? -20.531 -11.355 40.408 1.00 82.12 104 ALA A CA 1
ATOM 836 C C . ALA A 1 104 ? -19.309 -10.416 40.382 1.00 82.12 104 ALA A C 1
ATOM 838 O O . ALA A 1 104 ? -19.076 -9.738 39.377 1.00 82.12 104 ALA A O 1
ATOM 839 N N . LYS A 1 105 ? -18.514 -10.387 41.462 1.00 85.12 105 LYS A N 1
ATOM 840 C CA . LYS A 1 105 ? -17.244 -9.649 41.518 1.00 85.12 105 LYS A CA 1
ATOM 841 C C . LYS A 1 105 ? -16.207 -10.249 40.572 1.00 85.12 105 LYS A C 1
ATOM 843 O O . LYS A 1 105 ? -15.689 -9.515 39.740 1.00 85.12 105 LYS A O 1
ATOM 848 N N . GLU A 1 106 ? -15.991 -11.562 40.616 1.00 89.38 106 GLU A N 1
ATOM 849 C CA . GLU A 1 106 ? -15.070 -12.262 39.708 1.00 89.38 106 GLU A CA 1
ATOM 850 C C . GLU A 1 106 ? -15.452 -12.052 38.235 1.00 89.38 106 GLU A C 1
ATOM 852 O O . GLU A 1 106 ? -14.602 -11.724 37.408 1.00 89.38 106 GLU A O 1
ATOM 857 N N . ALA A 1 107 ? -16.742 -12.147 37.900 1.00 87.12 107 ALA A N 1
ATOM 858 C CA . ALA A 1 107 ? -17.233 -11.869 36.553 1.00 87.12 107 ALA A CA 1
ATOM 859 C C . ALA A 1 107 ? -16.984 -10.407 36.135 1.00 87.12 107 ALA A C 1
ATOM 861 O O . ALA A 1 107 ? -16.567 -10.143 35.006 1.00 87.12 107 ALA A O 1
ATOM 862 N N . SER A 1 108 ? -17.202 -9.445 37.038 1.00 85.38 108 SER A N 1
ATOM 863 C CA . SER A 1 108 ? -16.915 -8.027 36.790 1.00 85.38 108 SER A CA 1
ATOM 864 C C . SER A 1 108 ? -15.417 -7.765 36.590 1.00 85.38 108 SER A C 1
ATOM 866 O O . SER A 1 108 ? -15.036 -6.985 35.711 1.00 85.38 108 SER A O 1
ATOM 868 N N . ASP A 1 109 ? -14.564 -8.420 37.374 1.00 90.12 109 ASP A N 1
ATOM 869 C CA . ASP A 1 109 ? -13.112 -8.285 37.289 1.00 90.12 109 ASP A CA 1
ATOM 870 C C . ASP A 1 109 ? -12.575 -8.879 35.981 1.00 90.12 109 ASP A C 1
ATOM 872 O O . ASP A 1 109 ? -11.830 -8.201 35.268 1.00 90.12 109 ASP A O 1
ATOM 876 N N . LEU A 1 110 ? -13.059 -10.059 35.577 1.00 92.19 110 LEU A N 1
ATOM 877 C CA . LEU A 1 110 ? -12.739 -10.664 34.280 1.00 92.19 110 LEU A CA 1
ATOM 878 C C . LEU A 1 110 ? -13.160 -9.768 33.106 1.00 92.19 110 LEU A C 1
ATOM 880 O O . LEU A 1 110 ? -12.386 -9.557 32.171 1.00 92.19 110 LEU A O 1
ATOM 884 N N . LEU A 1 111 ? -14.357 -9.174 33.150 1.00 89.12 111 LEU A N 1
ATOM 885 C CA . LEU A 1 111 ? -14.813 -8.239 32.112 1.00 89.12 111 LEU A CA 1
ATOM 886 C C . LEU A 1 111 ? -13.944 -6.971 32.051 1.00 89.12 111 LEU A C 1
ATOM 888 O O . LEU A 1 111 ? -13.655 -6.455 30.965 1.00 89.12 111 LEU A O 1
ATOM 892 N N . SER A 1 112 ? -13.501 -6.474 33.208 1.00 89.81 112 SER A N 1
ATOM 893 C CA . SER A 1 112 ? -12.588 -5.332 33.314 1.00 89.81 112 SER A CA 1
ATOM 894 C C . SER A 1 112 ? -11.214 -5.651 32.719 1.00 89.81 112 SER A C 1
ATOM 896 O O . SER A 1 112 ? -10.663 -4.838 31.971 1.00 89.81 112 SER A O 1
ATOM 898 N N . GLU A 1 113 ? -10.673 -6.841 32.981 1.00 90.38 113 GLU A N 1
ATOM 899 C CA . GLU A 1 113 ? -9.416 -7.315 32.393 1.00 90.38 113 GLU A CA 1
ATOM 900 C C . GLU A 1 113 ? -9.513 -7.495 30.877 1.00 90.38 113 GLU A C 1
ATOM 902 O O . GLU A 1 113 ? -8.652 -6.997 30.144 1.00 90.38 113 GLU A O 1
ATOM 907 N N . VAL A 1 114 ? -10.592 -8.106 30.380 1.00 89.75 114 VAL A N 1
ATOM 908 C CA . VAL A 1 114 ? -10.841 -8.239 28.937 1.00 89.75 114 VAL A CA 1
ATOM 909 C C . VAL A 1 114 ? -10.906 -6.859 28.278 1.00 89.75 114 VAL A C 1
ATOM 911 O O . VAL A 1 114 ? -10.217 -6.622 27.284 1.00 89.75 114 VAL A O 1
ATOM 914 N N . SER A 1 115 ? -11.639 -5.910 28.866 1.00 86.25 115 SER A N 1
ATOM 915 C CA . SER A 1 115 ? -11.738 -4.530 28.369 1.00 86.25 115 SER A CA 1
ATOM 916 C C . SER A 1 115 ? -10.386 -3.803 28.352 1.00 86.25 115 SER A C 1
ATOM 918 O O . SER A 1 115 ? -10.041 -3.143 27.364 1.00 86.25 115 SER A O 1
ATOM 920 N N . LYS A 1 116 ? -9.572 -3.958 29.407 1.00 87.31 116 LYS A N 1
ATOM 921 C CA . LYS A 1 116 ? -8.206 -3.412 29.465 1.00 87.31 116 LYS A CA 1
ATOM 922 C C . LYS A 1 116 ? -7.317 -4.019 28.384 1.00 87.31 116 LYS A C 1
ATOM 924 O O . LYS A 1 116 ? -6.693 -3.261 27.646 1.00 87.31 116 LYS A O 1
ATOM 929 N N . SER A 1 117 ? -7.315 -5.345 28.248 1.00 84.00 117 SER A N 1
ATOM 930 C CA . SER A 1 117 ? -6.503 -6.051 27.251 1.00 84.00 117 SER A CA 1
ATOM 931 C C . SER A 1 117 ? -6.891 -5.668 25.818 1.00 84.00 117 SER A C 1
ATOM 933 O O . SER A 1 117 ? -6.025 -5.485 24.964 1.00 84.00 117 SER A O 1
ATOM 935 N N . TYR A 1 118 ? -8.186 -5.460 25.550 1.00 81.19 118 TYR A N 1
ATOM 936 C CA . TYR A 1 118 ? -8.676 -4.998 24.255 1.00 81.19 118 TYR A CA 1
ATOM 937 C C . TYR A 1 118 ? -8.222 -3.566 23.963 1.00 81.19 118 TYR A C 1
ATOM 939 O O . TYR A 1 118 ? -7.681 -3.285 22.894 1.00 81.19 118 TYR A O 1
ATOM 947 N N . LYS A 1 119 ? -8.377 -2.657 24.933 1.00 89.38 119 LYS A N 1
ATOM 948 C CA . LYS A 1 119 ? -7.928 -1.266 24.810 1.00 89.38 119 LYS A CA 1
ATOM 949 C C . LYS A 1 119 ? -6.411 -1.167 24.637 1.00 89.38 119 LYS A C 1
ATOM 951 O O . LYS A 1 119 ? -5.938 -0.322 23.883 1.00 89.38 119 LYS A O 1
ATOM 956 N N . GLU A 1 120 ? -5.652 -2.016 25.318 1.00 88.25 120 GLU A N 1
ATOM 957 C CA . GLU A 1 120 ? -4.201 -2.108 25.188 1.00 88.25 120 GLU A CA 1
ATOM 958 C C . GLU A 1 120 ? -3.788 -2.608 23.802 1.00 88.25 120 GLU A C 1
ATOM 960 O O . GLU A 1 120 ? -2.976 -1.955 23.151 1.00 88.25 120 GLU A O 1
ATOM 965 N N . LYS A 1 121 ? -4.397 -3.695 23.306 1.00 81.88 121 LYS A N 1
ATOM 966 C CA . LYS A 1 121 ? -4.181 -4.181 21.933 1.00 81.88 121 LYS A CA 1
ATOM 967 C C . LYS A 1 121 ? -4.508 -3.100 20.910 1.00 81.88 121 LYS A C 1
ATOM 969 O O . LYS A 1 121 ? -3.672 -2.806 20.065 1.00 81.88 121 LYS A O 1
ATOM 974 N N . PHE A 1 122 ? -5.661 -2.449 21.045 1.00 81.31 122 PHE A N 1
ATOM 975 C CA . PHE A 1 122 ? -6.056 -1.337 20.185 1.00 81.31 122 PHE A CA 1
ATOM 976 C C . PHE A 1 122 ? -5.034 -0.197 20.219 1.00 81.31 122 PHE A C 1
ATOM 978 O O . PHE A 1 122 ? -4.635 0.289 19.171 1.00 81.31 122 PHE A O 1
ATOM 985 N N . ASN A 1 123 ? -4.559 0.212 21.399 1.00 80.69 123 ASN A N 1
ATOM 986 C CA . ASN A 1 123 ? -3.543 1.260 21.521 1.00 80.69 123 ASN A CA 1
ATOM 987 C C . ASN A 1 123 ? -2.172 0.836 20.976 1.00 80.69 123 ASN A C 1
ATOM 989 O O . ASN A 1 123 ? -1.439 1.684 20.480 1.00 80.69 123 ASN A O 1
ATOM 993 N N . ARG A 1 124 ? -1.824 -0.451 21.064 1.00 80.50 124 ARG A N 1
ATOM 994 C CA . ARG A 1 124 ? -0.591 -1.018 20.503 1.00 80.50 124 ARG A CA 1
ATOM 995 C C . ARG A 1 124 ? -0.631 -1.069 18.974 1.00 80.50 124 ARG A C 1
ATOM 997 O O . ARG A 1 124 ? 0.401 -0.890 18.334 1.00 80.50 124 ARG A O 1
ATOM 1004 N N . GLU A 1 125 ? -1.808 -1.319 18.406 1.00 76.75 125 GLU A N 1
ATOM 1005 C CA . GLU A 1 125 ? -2.076 -1.274 16.963 1.00 76.75 125 GLU A CA 1
ATOM 1006 C C . GLU A 1 125 ? -2.196 0.175 16.461 1.00 76.75 125 GLU A C 1
ATOM 1008 O O . GLU A 1 125 ? -1.807 0.499 15.339 1.00 76.75 125 GLU A O 1
ATOM 1013 N N . LYS A 1 126 ? -2.711 1.078 17.304 1.00 76.31 126 LYS A N 1
ATOM 1014 C CA . LYS A 1 126 ? -2.907 2.491 16.983 1.00 76.31 126 LYS A CA 1
ATOM 1015 C C . LYS A 1 126 ? -1.559 3.149 16.687 1.00 76.31 126 LYS A C 1
ATOM 1017 O O . LYS A 1 126 ? -0.751 3.380 17.579 1.00 76.31 126 LYS A O 1
ATOM 1022 N N . GLY A 1 127 ? -1.347 3.493 15.420 1.00 65.56 127 GLY A N 1
ATOM 1023 C CA . GLY A 1 127 ? -0.114 4.127 14.945 1.00 65.56 127 GLY A CA 1
ATOM 1024 C C . GLY A 1 127 ? 0.891 3.167 14.307 1.00 65.56 127 GLY A C 1
ATOM 1025 O O . GLY A 1 127 ? 1.917 3.626 13.816 1.00 65.56 127 GLY A O 1
ATOM 1026 N N . ARG A 1 128 ? 0.594 1.864 14.230 1.00 64.25 128 ARG A N 1
ATOM 1027 C CA . ARG A 1 128 ? 1.301 0.933 13.341 1.00 64.25 128 ARG A CA 1
ATOM 1028 C C . ARG A 1 128 ? 0.708 1.039 11.938 1.00 64.25 128 ARG A C 1
ATOM 1030 O O . ARG A 1 128 ? -0.063 0.187 11.519 1.00 64.25 128 ARG A O 1
ATOM 1037 N N . SER A 1 129 ? 0.993 2.133 11.235 1.00 66.25 129 SER A N 1
ATOM 1038 C CA . SER A 1 129 ? 0.757 2.167 9.792 1.00 66.25 129 SER A CA 1
ATOM 1039 C C . SER A 1 129 ? 1.929 1.487 9.094 1.00 66.25 129 SER A C 1
ATOM 1041 O O . SER A 1 129 ? 3.082 1.724 9.462 1.00 66.25 129 SER A O 1
ATOM 1043 N N . ASP A 1 130 ? 1.648 0.689 8.064 1.00 61.97 130 ASP A N 1
ATOM 1044 C CA . ASP A 1 130 ? 2.692 0.063 7.240 1.00 61.97 130 ASP A CA 1
ATOM 1045 C C . ASP A 1 130 ? 3.693 1.119 6.732 1.00 61.97 130 ASP A C 1
ATOM 1047 O O . ASP A 1 130 ? 4.904 0.899 6.736 1.00 61.97 130 ASP A O 1
ATOM 1051 N N . TYR A 1 131 ? 3.191 2.327 6.451 1.00 59.19 131 TYR A N 1
ATOM 1052 C CA . TYR A 1 131 ? 3.961 3.512 6.072 1.00 59.19 131 TYR A CA 1
ATOM 1053 C C . TYR A 1 131 ? 4.937 4.025 7.145 1.00 59.19 131 TYR A C 1
ATOM 1055 O O . TYR A 1 131 ? 5.995 4.531 6.788 1.00 59.19 131 TYR A O 1
ATOM 1063 N N . SER A 1 132 ? 4.625 3.908 8.443 1.00 66.25 132 SER A N 1
ATOM 1064 C CA . SER A 1 132 ? 5.514 4.371 9.524 1.00 66.25 132 SER A CA 1
ATOM 1065 C C . SER A 1 132 ? 6.662 3.399 9.807 1.00 66.25 132 SER A C 1
ATOM 1067 O O . SER A 1 132 ? 7.670 3.807 10.381 1.00 66.25 132 SER A O 1
ATOM 1069 N N . SER A 1 133 ? 6.512 2.122 9.442 1.00 68.00 133 SER A N 1
ATOM 1070 C CA . SER A 1 133 ? 7.549 1.092 9.602 1.00 68.00 133 SER A CA 1
ATOM 1071 C C . SER A 1 133 ? 8.415 0.876 8.358 1.00 68.00 133 SER A C 1
ATOM 1073 O O . SER A 1 133 ? 9.413 0.157 8.422 1.00 68.00 133 SER A O 1
ATOM 1075 N N . MET A 1 134 ? 8.055 1.475 7.221 1.00 69.38 134 MET A N 1
ATOM 1076 C CA . MET A 1 134 ? 8.808 1.336 5.977 1.00 69.38 134 MET A CA 1
ATOM 1077 C C . MET A 1 134 ? 10.123 2.117 6.030 1.00 69.38 134 MET A C 1
ATOM 1079 O O . MET A 1 134 ? 10.160 3.301 6.352 1.00 69.38 134 MET A O 1
ATOM 1083 N N . LYS A 1 135 ? 11.219 1.446 5.660 1.00 74.38 135 LYS A N 1
ATOM 1084 C CA . LYS A 1 135 ? 12.549 2.064 5.571 1.00 74.38 135 LYS A CA 1
ATOM 1085 C C . LYS A 1 135 ? 12.642 3.076 4.426 1.00 74.38 135 LYS A C 1
ATOM 1087 O O . LYS A 1 135 ? 13.354 4.064 4.552 1.00 74.38 135 LYS A O 1
ATOM 1092 N N . ASN A 1 136 ? 11.917 2.829 3.335 1.00 75.31 136 ASN A N 1
ATOM 1093 C CA . ASN A 1 136 ? 11.791 3.729 2.196 1.00 75.31 136 ASN A CA 1
ATOM 1094 C C . ASN A 1 136 ? 10.318 3.834 1.809 1.00 75.31 136 ASN A C 1
ATOM 1096 O O . ASN A 1 136 ? 9.617 2.825 1.770 1.00 75.31 136 ASN A O 1
ATOM 1100 N N . LEU A 1 137 ? 9.854 5.049 1.519 1.00 81.00 137 LEU A N 1
ATOM 1101 C CA . LEU A 1 137 ? 8.495 5.243 1.027 1.00 81.00 137 LEU A CA 1
ATOM 1102 C C . LEU A 1 137 ? 8.368 4.708 -0.411 1.00 81.00 137 LEU A C 1
ATOM 1104 O O . LEU A 1 137 ? 9.303 4.888 -1.196 1.00 81.00 137 LEU A O 1
ATOM 1108 N N . PRO A 1 138 ? 7.204 4.150 -0.795 1.00 81.38 138 PRO A N 1
ATOM 1109 C CA . PRO A 1 138 ? 6.969 3.634 -2.148 1.00 81.38 138 PRO A CA 1
ATOM 1110 C C . PRO A 1 138 ? 7.257 4.657 -3.257 1.00 81.38 138 PRO A C 1
ATOM 1112 O O . PRO A 1 138 ? 7.757 4.314 -4.325 1.00 81.38 138 PRO A O 1
ATOM 1115 N N . GLU A 1 139 ? 6.997 5.938 -2.991 1.00 80.50 139 GLU A N 1
ATOM 1116 C CA . GLU A 1 139 ? 7.288 7.034 -3.920 1.00 80.50 139 GLU A CA 1
ATOM 1117 C C . GLU A 1 139 ? 8.794 7.264 -4.109 1.00 80.50 139 GLU A C 1
ATOM 1119 O O . GLU A 1 139 ? 9.261 7.483 -5.227 1.00 80.50 139 GLU A O 1
ATOM 1124 N N . VAL A 1 140 ? 9.575 7.137 -3.032 1.00 86.69 140 VAL A N 1
ATOM 1125 C CA . VAL A 1 140 ? 11.038 7.264 -3.070 1.00 86.69 140 VAL A CA 1
ATOM 1126 C C . VAL A 1 140 ? 11.661 6.058 -3.773 1.00 86.69 140 VAL A C 1
ATOM 1128 O O . VAL A 1 140 ? 12.592 6.226 -4.558 1.00 86.69 140 VAL A O 1
ATOM 1131 N N . GLU A 1 141 ? 11.133 4.851 -3.560 1.00 84.38 141 GLU A N 1
ATOM 1132 C CA . GLU A 1 141 ? 11.567 3.660 -4.301 1.00 84.38 141 GLU A CA 1
ATOM 1133 C C . GLU A 1 141 ? 11.297 3.791 -5.799 1.00 84.38 141 GLU A C 1
ATOM 1135 O O . GLU A 1 141 ? 12.193 3.541 -6.609 1.00 84.38 141 GLU A O 1
ATOM 1140 N N . HIS A 1 142 ? 10.107 4.266 -6.172 1.00 89.25 142 HIS A N 1
ATOM 1141 C CA . HIS A 1 142 ? 9.771 4.516 -7.567 1.00 89.25 142 HIS A CA 1
ATOM 1142 C C . HIS A 1 142 ? 10.685 5.578 -8.194 1.00 89.25 142 HIS A C 1
ATOM 1144 O O . HIS A 1 142 ? 11.223 5.370 -9.283 1.00 89.25 142 HIS A O 1
ATOM 1150 N N . ALA A 1 143 ? 10.937 6.686 -7.491 1.00 85.56 143 ALA A N 1
ATOM 1151 C CA . ALA A 1 143 ? 11.849 7.731 -7.950 1.00 85.56 143 ALA A CA 1
ATOM 1152 C C . ALA A 1 143 ? 13.286 7.208 -8.133 1.00 85.56 143 ALA A C 1
ATOM 1154 O O . ALA A 1 143 ? 13.932 7.500 -9.144 1.00 85.56 143 ALA A O 1
ATOM 1155 N N . MET A 1 144 ? 13.775 6.381 -7.202 1.00 86.44 144 MET A N 1
ATOM 1156 C CA . MET A 1 144 ? 15.077 5.720 -7.326 1.00 86.44 144 MET A CA 1
ATOM 1157 C C . MET A 1 144 ? 15.128 4.761 -8.520 1.00 86.44 144 MET A C 1
ATOM 1159 O O . MET A 1 144 ? 16.140 4.705 -9.223 1.00 86.44 144 MET A O 1
ATOM 1163 N N . GLU A 1 145 ? 14.057 4.014 -8.781 1.00 87.50 145 GLU A N 1
ATOM 1164 C CA . GLU A 1 145 ? 13.986 3.100 -9.920 1.00 87.50 145 GLU A CA 1
ATOM 1165 C C . GLU A 1 145 ? 13.982 3.858 -11.254 1.00 87.50 145 GLU A C 1
ATOM 1167 O O . GLU A 1 145 ? 14.715 3.493 -12.177 1.00 87.50 145 GLU A O 1
ATOM 1172 N N . VAL A 1 146 ? 13.217 4.946 -11.352 1.00 87.38 146 VAL A N 1
ATOM 1173 C CA . VAL A 1 146 ? 13.202 5.819 -12.534 1.00 87.38 146 VAL A CA 1
ATOM 1174 C C . VAL A 1 146 ? 14.587 6.420 -12.772 1.00 87.38 146 VAL A C 1
ATOM 1176 O O . VAL A 1 146 ? 15.094 6.349 -13.893 1.00 87.38 146 VAL A O 1
ATOM 1179 N N . ALA A 1 147 ? 15.253 6.915 -11.726 1.00 85.81 147 ALA A N 1
ATOM 1180 C CA . ALA A 1 147 ? 16.617 7.431 -11.821 1.00 85.81 147 ALA A CA 1
ATOM 1181 C C . ALA A 1 147 ? 17.628 6.346 -12.249 1.00 85.81 147 ALA A C 1
ATOM 1183 O O . ALA A 1 147 ? 18.507 6.608 -13.073 1.00 85.81 147 ALA A O 1
ATOM 1184 N N . ARG A 1 148 ? 17.489 5.104 -11.756 1.00 83.81 148 ARG A N 1
ATOM 1185 C CA . ARG A 1 148 ? 18.295 3.952 -12.215 1.00 83.81 148 ARG A CA 1
ATOM 1186 C C . ARG A 1 148 ? 18.039 3.605 -13.676 1.00 83.81 148 ARG A C 1
ATOM 1188 O O . ARG A 1 148 ? 18.982 3.296 -14.395 1.00 83.81 148 ARG A O 1
ATOM 1195 N N . LYS A 1 149 ? 16.788 3.641 -14.134 1.00 81.25 149 LYS A N 1
ATOM 1196 C CA . LYS A 1 149 ? 16.447 3.357 -15.536 1.00 81.25 149 LYS A CA 1
ATOM 1197 C C . LYS A 1 149 ? 16.995 4.440 -16.461 1.00 81.25 149 LYS A C 1
ATOM 1199 O O . LYS A 1 149 ? 17.606 4.118 -17.475 1.00 81.25 149 LYS A O 1
ATOM 1204 N N . GLN A 1 150 ? 16.855 5.708 -16.084 1.00 76.81 150 GLN A N 1
ATOM 1205 C CA . GLN A 1 150 ? 17.426 6.831 -16.828 1.00 76.81 150 GLN A CA 1
ATOM 1206 C C . GLN A 1 150 ? 18.957 6.768 -16.872 1.00 76.81 150 GLN A C 1
ATOM 1208 O O . GLN A 1 150 ? 19.548 6.980 -17.931 1.00 76.81 150 GLN A O 1
ATOM 1213 N N . SER A 1 151 ? 19.610 6.422 -15.758 1.00 74.38 151 SER A N 1
ATOM 1214 C CA . SER A 1 151 ? 21.064 6.257 -15.730 1.00 74.38 151 SER A CA 1
ATOM 1215 C C . SER A 1 151 ? 21.524 5.042 -16.531 1.00 74.38 151 SER A C 1
ATOM 1217 O O . SER A 1 151 ? 22.485 5.171 -17.276 1.00 74.38 151 SER A O 1
ATOM 1219 N N . HIS A 1 152 ? 20.819 3.908 -16.487 1.00 71.56 152 HIS A N 1
ATOM 1220 C CA . HIS A 1 152 ? 21.112 2.743 -17.327 1.00 71.56 152 HIS A CA 1
ATOM 1221 C C . HIS A 1 152 ? 21.027 3.083 -18.822 1.00 71.56 152 HIS A C 1
ATOM 1223 O O . HIS A 1 152 ? 21.931 2.747 -19.585 1.00 71.56 152 HIS A O 1
ATOM 1229 N N . VAL A 1 153 ? 19.983 3.809 -19.238 1.00 64.25 153 VAL A N 1
ATOM 1230 C CA . VAL A 1 153 ? 19.846 4.287 -20.622 1.00 64.25 153 VAL A CA 1
ATOM 1231 C C . VAL A 1 153 ? 21.002 5.227 -20.986 1.00 64.25 153 VAL A C 1
ATOM 1233 O O . VAL A 1 153 ? 21.629 5.043 -22.027 1.00 64.25 153 VAL A O 1
ATOM 1236 N N . ASN A 1 154 ? 21.371 6.168 -20.114 1.00 65.50 154 ASN A N 1
ATOM 1237 C CA . ASN A 1 154 ? 22.476 7.101 -20.361 1.00 65.50 154 ASN A CA 1
ATOM 1238 C C . ASN A 1 154 ? 23.851 6.400 -20.402 1.00 65.50 154 ASN A C 1
ATOM 1240 O O . ASN A 1 154 ? 24.670 6.679 -21.274 1.00 65.50 154 ASN A O 1
ATOM 1244 N N . VAL A 1 155 ? 24.092 5.434 -19.511 1.00 69.12 155 VAL A N 1
ATOM 1245 C CA . VAL A 1 155 ? 25.298 4.595 -19.505 1.00 69.12 155 VAL A CA 1
ATOM 1246 C C . VAL A 1 155 ? 25.363 3.765 -20.780 1.00 69.12 155 VAL A C 1
ATOM 1248 O O . VAL A 1 155 ? 26.385 3.810 -21.446 1.00 69.12 155 VAL A O 1
ATOM 1251 N N . SER A 1 156 ? 24.277 3.106 -21.197 1.00 64.88 156 SER A N 1
ATOM 1252 C CA . SER A 1 156 ? 24.255 2.351 -22.459 1.00 64.88 156 SER A CA 1
ATOM 1253 C C . SER A 1 156 ? 24.548 3.233 -23.683 1.00 64.88 156 SER A C 1
ATOM 1255 O O . SER A 1 156 ? 25.262 2.814 -24.592 1.00 64.88 156 SER A O 1
ATOM 1257 N N . TYR A 1 157 ? 24.095 4.490 -23.671 1.00 59.94 157 TYR A N 1
ATOM 1258 C CA . TYR A 1 157 ? 24.369 5.457 -24.735 1.00 59.94 157 TYR A CA 1
ATOM 1259 C C . TYR A 1 157 ? 25.837 5.920 -24.744 1.00 59.94 157 TYR A C 1
ATOM 1261 O O . TYR A 1 157 ? 26.449 6.061 -25.804 1.00 59.94 157 TYR A O 1
ATOM 1269 N N . ARG A 1 158 ? 26.433 6.128 -23.562 1.00 60.41 158 ARG A N 1
ATOM 1270 C CA . ARG A 1 158 ? 27.857 6.475 -23.415 1.00 60.41 158 ARG A CA 1
ATOM 1271 C C . ARG A 1 158 ? 28.771 5.294 -23.747 1.00 60.41 158 ARG A C 1
ATOM 1273 O O . ARG A 1 158 ? 29.742 5.488 -24.471 1.00 60.41 158 ARG A O 1
ATOM 1280 N N . SER A 1 159 ? 28.426 4.087 -23.304 1.00 58.03 159 SER A N 1
ATOM 1281 C CA . SER A 1 159 ? 29.156 2.852 -23.600 1.00 58.03 159 SER A CA 1
ATOM 1282 C C . SER A 1 159 ? 29.123 2.512 -25.089 1.00 58.03 159 SER A C 1
ATOM 1284 O O . SER A 1 159 ? 30.169 2.201 -25.644 1.00 58.03 159 SER A O 1
ATOM 1286 N N . GLY A 1 160 ? 27.984 2.677 -25.773 1.00 61.34 160 GLY A N 1
ATOM 1287 C CA . GLY A 1 160 ? 27.911 2.494 -27.229 1.00 61.34 160 GLY A CA 1
ATOM 1288 C C . GLY A 1 160 ? 28.768 3.500 -28.014 1.00 61.34 160 GLY A C 1
ATOM 1289 O O . GLY A 1 160 ? 29.339 3.163 -29.050 1.00 61.34 160 GLY A O 1
ATOM 1290 N N . ARG A 1 161 ? 28.929 4.732 -27.503 1.00 54.00 161 ARG A N 1
ATOM 1291 C CA . ARG A 1 161 ? 29.857 5.726 -28.072 1.00 54.00 161 ARG A CA 1
ATOM 1292 C C . ARG A 1 161 ? 31.319 5.351 -27.829 1.00 54.00 161 ARG A C 1
ATOM 1294 O O . ARG A 1 161 ? 32.124 5.478 -28.746 1.00 54.00 161 ARG A O 1
ATOM 1301 N N . GLU A 1 162 ? 31.665 4.916 -26.621 1.00 59.50 162 GLU A N 1
ATOM 1302 C CA . GLU A 1 162 ? 33.019 4.454 -26.287 1.00 59.50 162 GLU A CA 1
ATOM 1303 C C . GLU A 1 162 ? 33.402 3.206 -27.092 1.00 59.50 162 GLU A C 1
ATOM 1305 O O . GLU A 1 162 ? 34.537 3.098 -27.542 1.00 59.50 162 GLU A O 1
ATOM 1310 N N . GLU A 1 163 ? 32.455 2.305 -27.351 1.00 59.78 163 GLU A N 1
ATOM 1311 C CA . GLU A 1 163 ? 32.644 1.110 -28.178 1.00 59.78 163 GLU A CA 1
ATOM 1312 C C . GLU A 1 163 ? 32.865 1.455 -29.661 1.00 59.78 163 GLU A C 1
ATOM 1314 O O . GLU A 1 163 ? 33.771 0.907 -30.283 1.00 59.78 163 GLU A O 1
ATOM 1319 N N . LEU A 1 164 ? 32.154 2.455 -30.199 1.00 58.84 164 LEU A N 1
ATOM 1320 C CA . LEU A 1 164 ? 32.435 3.038 -31.523 1.00 58.84 164 LEU A CA 1
ATOM 1321 C C . LEU A 1 164 ? 33.784 3.782 -31.590 1.00 58.84 164 LEU A C 1
ATOM 1323 O O . LEU A 1 164 ? 34.358 3.919 -32.669 1.00 58.84 164 LEU A O 1
ATOM 1327 N N . GLN A 1 165 ? 34.287 4.282 -30.457 1.00 55.78 165 GLN A N 1
ATOM 1328 C CA . GLN A 1 165 ? 35.571 4.988 -30.352 1.00 55.78 165 GLN A CA 1
ATOM 1329 C C . GLN A 1 165 ? 36.764 4.060 -30.085 1.00 55.78 165 GLN A C 1
ATOM 1331 O O . GLN A 1 165 ? 37.908 4.517 -30.164 1.00 55.78 165 GLN A O 1
ATOM 1336 N N . ARG A 1 166 ? 36.543 2.764 -29.818 1.00 51.91 166 ARG A N 1
ATOM 1337 C CA . ARG A 1 166 ? 37.613 1.757 -29.778 1.00 51.91 166 ARG A CA 1
ATOM 1338 C C . ARG A 1 166 ? 38.114 1.494 -31.196 1.00 51.91 166 ARG A C 1
ATOM 1340 O O . ARG A 1 166 ? 37.721 0.546 -31.865 1.00 51.91 166 ARG A O 1
ATOM 1347 N N . TYR A 1 167 ? 39.006 2.363 -31.651 1.00 49.97 167 TYR A N 1
ATOM 1348 C CA . TYR A 1 167 ? 39.755 2.176 -32.882 1.00 49.97 167 TYR A CA 1
ATOM 1349 C C . TYR A 1 167 ? 40.683 0.962 -32.733 1.00 49.97 167 TYR A C 1
ATOM 1351 O O . TYR A 1 167 ? 41.638 0.999 -31.956 1.00 49.97 167 TYR A O 1
ATOM 1359 N N . ASN A 1 168 ? 40.393 -0.122 -33.458 1.00 59.50 168 ASN A N 1
ATOM 1360 C CA . ASN A 1 168 ? 41.293 -1.266 -33.587 1.00 59.50 168 ASN A CA 1
ATOM 1361 C C . ASN A 1 168 ? 42.427 -0.881 -34.565 1.00 59.50 168 ASN A C 1
ATOM 1363 O O . ASN A 1 168 ? 42.144 -0.633 -35.739 1.00 59.50 168 ASN A O 1
ATOM 1367 N N . PRO A 1 169 ? 43.698 -0.783 -34.128 1.00 59.97 169 PRO A N 1
ATOM 1368 C CA . PRO A 1 169 ? 44.797 -0.330 -34.984 1.00 59.97 169 PRO A CA 1
ATOM 1369 C C . PRO A 1 169 ? 45.168 -1.337 -36.080 1.00 59.97 169 PRO A C 1
ATOM 1371 O O . PRO A 1 169 ? 45.796 -0.956 -37.068 1.00 59.97 169 PRO A O 1
ATOM 1374 N N . ALA A 1 170 ? 44.770 -2.604 -35.935 1.00 58.56 170 ALA A N 1
ATOM 1375 C CA . ALA A 1 170 ? 44.800 -3.572 -37.017 1.00 58.56 170 ALA A CA 1
ATOM 1376 C C . ALA A 1 170 ? 43.425 -3.558 -37.698 1.00 58.56 170 ALA A C 1
ATOM 1378 O O . ALA A 1 170 ? 42.444 -3.999 -37.101 1.00 58.56 170 ALA A O 1
ATOM 1379 N N . PRO A 1 171 ? 43.306 -3.040 -38.926 1.00 56.31 171 PRO A N 1
ATOM 1380 C CA . PRO A 1 171 ? 42.044 -3.128 -39.625 1.00 56.31 171 PRO A CA 1
ATOM 1381 C C . PRO A 1 171 ? 41.794 -4.606 -39.952 1.00 56.31 171 PRO A C 1
ATOM 1383 O O . PRO A 1 171 ? 42.570 -5.209 -40.696 1.00 56.31 171 PRO A O 1
ATOM 1386 N N . ASP A 1 172 ? 40.683 -5.167 -39.463 1.00 60.91 172 ASP A N 1
ATOM 1387 C CA . ASP A 1 172 ? 40.105 -6.460 -39.892 1.00 60.91 172 ASP A CA 1
ATOM 1388 C C . ASP A 1 172 ? 39.585 -6.392 -41.341 1.00 60.91 172 ASP A C 1
ATOM 1390 O O . ASP A 1 172 ? 38.572 -6.974 -41.730 1.00 60.91 172 ASP A O 1
ATOM 1394 N N . ARG A 1 173 ? 40.280 -5.613 -42.168 1.00 62.06 173 ARG A N 1
ATOM 1395 C CA . ARG A 1 173 ? 40.070 -5.513 -43.592 1.00 62.06 173 ARG A CA 1
ATOM 1396 C C . ARG A 1 173 ? 40.850 -6.657 -44.239 1.00 62.06 173 ARG A C 1
ATOM 1398 O O . ARG A 1 173 ? 42.081 -6.707 -44.119 1.00 62.06 173 ARG A O 1
ATOM 1405 N N . PRO A 1 174 ? 40.160 -7.601 -44.895 1.00 66.94 174 PRO A N 1
ATOM 1406 C CA . PRO A 1 174 ? 40.777 -8.820 -45.410 1.00 66.94 174 PRO A CA 1
ATOM 1407 C C . PRO A 1 174 ? 41.892 -8.544 -46.433 1.00 66.94 174 PRO A C 1
ATOM 1409 O O . PRO A 1 174 ? 42.833 -9.326 -46.540 1.00 66.94 174 PRO A O 1
ATOM 1412 N N . ASP A 1 175 ? 41.843 -7.408 -47.126 1.00 65.38 175 ASP A N 1
ATOM 1413 C CA . ASP A 1 175 ? 42.883 -6.890 -48.017 1.00 65.38 175 ASP A CA 1
ATOM 1414 C C . ASP A 1 175 ? 44.216 -6.626 -47.299 1.00 65.38 175 ASP A C 1
ATOM 1416 O O . ASP A 1 175 ? 45.272 -6.996 -47.814 1.00 65.38 175 ASP A O 1
ATOM 1420 N N . ILE A 1 176 ? 44.189 -6.063 -46.087 1.00 69.81 176 ILE A N 1
ATOM 1421 C CA . ILE A 1 176 ? 45.404 -5.721 -45.328 1.00 69.81 176 ILE A CA 1
ATOM 1422 C C . ILE A 1 176 ? 46.020 -6.968 -44.693 1.00 69.81 176 ILE A C 1
ATOM 1424 O O . ILE A 1 176 ? 47.236 -7.161 -44.758 1.00 69.81 176 ILE A O 1
ATOM 1428 N N . ILE A 1 177 ? 45.187 -7.856 -44.149 1.00 76.19 177 ILE A N 1
ATOM 1429 C CA . ILE A 1 177 ? 45.632 -9.151 -43.615 1.00 76.19 177 ILE A CA 1
ATOM 1430 C C . ILE A 1 177 ? 46.256 -9.994 -44.737 1.00 76.19 177 ILE A C 1
ATOM 1432 O O . ILE A 1 177 ? 47.336 -10.566 -44.568 1.00 76.19 177 ILE A O 1
ATOM 1436 N N . SER A 1 178 ? 45.617 -10.023 -45.910 1.00 80.44 178 SER A N 1
ATOM 1437 C CA . SER A 1 178 ? 46.135 -10.715 -47.091 1.00 80.44 178 SER A CA 1
ATOM 1438 C C . SER A 1 178 ? 47.472 -10.130 -47.556 1.00 80.44 178 SER A C 1
ATOM 1440 O O . SER A 1 178 ? 48.398 -10.888 -47.845 1.00 80.44 178 SER A O 1
ATOM 1442 N N . ALA A 1 179 ? 47.608 -8.801 -47.596 1.00 76.31 179 ALA A N 1
ATOM 1443 C CA . ALA A 1 179 ? 48.853 -8.139 -47.983 1.00 76.31 179 ALA A CA 1
ATOM 1444 C C . ALA A 1 179 ? 49.996 -8.422 -46.992 1.00 76.31 179 ALA A C 1
ATOM 1446 O O . ALA A 1 179 ? 51.115 -8.726 -47.408 1.00 76.31 179 ALA A O 1
ATOM 1447 N N . ALA A 1 180 ? 49.717 -8.400 -45.685 1.00 80.31 180 ALA A N 1
ATOM 1448 C CA . ALA A 1 180 ? 50.703 -8.713 -44.653 1.00 80.31 180 ALA A CA 1
ATOM 1449 C C . ALA A 1 180 ? 51.178 -10.174 -44.727 1.00 80.31 180 ALA A C 1
ATOM 1451 O O . ALA A 1 180 ? 52.370 -10.452 -44.585 1.00 80.31 180 ALA A O 1
ATOM 1452 N N . ASN A 1 181 ? 50.267 -11.115 -44.985 1.00 80.25 181 ASN A N 1
ATOM 1453 C CA . ASN A 1 181 ? 50.615 -12.525 -45.156 1.00 80.25 181 ASN A CA 1
ATOM 1454 C C . ASN A 1 181 ? 51.419 -12.764 -46.443 1.00 80.25 181 ASN A C 1
ATOM 1456 O O . ASN A 1 181 ? 52.408 -13.494 -46.410 1.00 80.25 181 ASN A O 1
ATOM 1460 N N . ALA A 1 182 ? 51.070 -12.097 -47.548 1.00 78.62 182 ALA A N 1
ATOM 1461 C CA . ALA A 1 182 ? 51.851 -12.143 -48.785 1.00 78.62 182 ALA A CA 1
ATOM 1462 C C . ALA A 1 182 ? 53.275 -11.590 -48.588 1.00 78.62 182 ALA A C 1
ATOM 1464 O O . ALA A 1 182 ? 54.237 -12.210 -49.033 1.00 78.62 182 ALA A O 1
ATOM 1465 N N . ALA A 1 183 ? 53.431 -10.483 -47.856 1.00 78.69 183 ALA A N 1
ATOM 1466 C CA . ALA A 1 183 ? 54.742 -9.915 -47.538 1.00 78.69 183 ALA A CA 1
ATOM 1467 C C . ALA A 1 183 ? 55.604 -10.860 -46.680 1.00 78.69 183 ALA A C 1
ATOM 1469 O O . ALA A 1 183 ? 56.804 -10.991 -46.922 1.00 78.69 183 ALA A O 1
ATOM 1470 N N . LYS A 1 184 ? 55.002 -11.569 -45.713 1.00 83.69 184 LYS A N 1
ATOM 1471 C CA . LYS A 1 184 ? 55.700 -12.604 -44.928 1.00 83.69 184 LYS A CA 1
ATOM 1472 C C . LYS A 1 184 ? 56.187 -13.750 -45.814 1.00 83.69 184 LYS A C 1
ATOM 1474 O O . LYS A 1 184 ? 57.335 -14.153 -45.673 1.00 83.69 184 LYS A O 1
ATOM 1479 N N . LEU A 1 185 ? 55.351 -14.225 -46.741 1.00 79.25 185 LEU A N 1
ATOM 1480 C CA . LEU A 1 185 ? 55.711 -15.292 -47.681 1.00 79.25 185 LEU A CA 1
ATOM 1481 C C . LEU A 1 185 ? 56.850 -14.877 -48.622 1.00 79.25 185 LEU A C 1
ATOM 1483 O O . LEU A 1 185 ? 57.774 -15.660 -48.843 1.00 79.25 185 LEU A O 1
ATOM 1487 N N . ILE A 1 186 ? 56.816 -13.640 -49.130 1.00 73.62 186 ILE A N 1
ATOM 1488 C CA . ILE A 1 186 ? 57.896 -13.078 -49.955 1.00 73.62 186 ILE A CA 1
ATOM 1489 C C . ILE A 1 186 ? 59.199 -13.044 -49.156 1.00 73.62 186 ILE A C 1
ATOM 1491 O O . ILE A 1 186 ? 60.204 -13.576 -49.617 1.00 73.62 186 ILE A O 1
ATOM 1495 N N . LYS A 1 187 ? 59.167 -12.528 -47.924 1.00 78.94 187 LYS A N 1
ATOM 1496 C CA . LYS A 1 187 ? 60.346 -12.469 -47.053 1.00 78.94 187 LYS A CA 1
ATOM 1497 C C . LYS A 1 187 ? 60.922 -13.857 -46.752 1.00 78.94 187 LYS A C 1
ATOM 1499 O O . LYS A 1 187 ? 62.136 -14.031 -46.790 1.00 78.94 187 LYS A O 1
ATOM 1504 N N . THR A 1 188 ? 60.071 -14.850 -46.476 1.00 75.00 188 THR A N 1
ATOM 1505 C CA . THR A 1 188 ? 60.526 -16.234 -46.256 1.00 75.00 188 THR A CA 1
ATOM 1506 C C . THR A 1 188 ? 61.114 -16.856 -47.519 1.00 75.00 188 THR A C 1
ATOM 1508 O O . THR A 1 188 ? 62.117 -17.561 -47.444 1.00 75.00 188 THR A O 1
ATOM 1511 N N . ALA A 1 189 ? 60.531 -16.575 -48.688 1.00 71.12 189 ALA A N 1
ATOM 1512 C CA . ALA A 1 189 ? 61.065 -17.051 -49.954 1.00 71.12 189 ALA A CA 1
ATOM 1513 C C . ALA A 1 189 ? 62.440 -16.429 -50.212 1.00 71.12 189 ALA A C 1
ATOM 1515 O O . ALA A 1 189 ? 63.389 -17.162 -50.463 1.00 71.12 189 ALA A O 1
ATOM 1516 N N . GLU A 1 190 ? 62.577 -15.108 -50.081 1.00 72.00 190 GLU A N 1
ATOM 1517 C CA . GLU A 1 190 ? 63.853 -14.401 -50.233 1.00 72.00 190 GLU A CA 1
ATOM 1518 C C . GLU A 1 190 ? 64.934 -14.960 -49.307 1.00 72.00 190 GLU A C 1
ATOM 1520 O O . GLU A 1 190 ? 66.044 -15.208 -49.772 1.00 72.00 190 GLU A O 1
ATOM 1525 N N . SER A 1 191 ? 64.616 -15.245 -48.037 1.00 67.12 191 SER A N 1
ATOM 1526 C CA . SER A 1 191 ? 65.579 -15.888 -47.136 1.00 67.12 191 SER A CA 1
ATOM 1527 C C . SER A 1 191 ? 66.011 -17.274 -47.621 1.00 67.12 191 SER A C 1
ATOM 1529 O O . SER A 1 191 ? 67.196 -17.571 -47.588 1.00 67.12 191 SER A O 1
ATOM 1531 N N . VAL A 1 192 ? 65.095 -18.092 -48.151 1.00 68.38 192 VAL A N 1
ATOM 1532 C CA . VAL A 1 192 ? 65.420 -19.424 -48.699 1.00 68.38 192 VAL A CA 1
ATOM 1533 C C . VAL A 1 192 ? 66.265 -19.319 -49.978 1.00 68.38 192 VAL A C 1
ATOM 1535 O O . VAL A 1 192 ? 67.217 -20.078 -50.149 1.00 68.38 192 VAL A O 1
ATOM 1538 N N . TRP A 1 193 ? 65.973 -18.350 -50.853 1.00 62.56 193 TRP A N 1
ATOM 1539 C CA . TRP A 1 193 ? 66.779 -18.055 -52.047 1.00 62.56 193 TRP A CA 1
ATOM 1540 C C . TRP A 1 193 ? 68.197 -17.573 -51.687 1.00 62.56 193 TRP A C 1
ATOM 1542 O O . TRP A 1 193 ? 69.173 -17.960 -52.332 1.00 62.56 193 TRP A O 1
ATOM 1552 N N . LEU A 1 194 ? 68.336 -16.753 -50.642 1.00 63.00 194 LEU A N 1
ATOM 1553 C CA . LEU A 1 194 ? 69.627 -16.276 -50.131 1.00 63.00 194 LEU A CA 1
ATOM 1554 C C . LEU A 1 194 ? 70.429 -17.374 -49.412 1.00 63.00 194 LEU A C 1
ATOM 1556 O O . LEU A 1 194 ? 71.652 -17.400 -49.519 1.00 63.00 194 LEU A O 1
ATOM 1560 N N . GLU A 1 195 ? 69.770 -18.304 -48.722 1.00 58.62 195 GLU A N 1
ATOM 1561 C CA . GLU A 1 195 ? 70.419 -19.467 -48.098 1.00 58.62 195 GLU A CA 1
ATOM 1562 C C . GLU A 1 195 ? 70.952 -20.449 -49.164 1.00 58.62 195 GLU A C 1
ATOM 1564 O O . GLU A 1 195 ? 72.067 -20.966 -49.052 1.00 58.62 195 GLU A O 1
ATOM 1569 N N . GLY A 1 196 ? 70.189 -20.645 -50.249 1.00 58.69 196 GLY A N 1
ATOM 1570 C CA . GLY A 1 196 ? 70.566 -21.492 -51.388 1.00 58.69 196 GLY A CA 1
ATOM 1571 C C . GLY A 1 196 ? 71.715 -20.937 -52.237 1.00 58.69 196 GLY A C 1
ATOM 1572 O O . GLY A 1 196 ? 72.458 -21.703 -52.838 1.00 58.69 196 GLY A O 1
ATOM 1573 N N . THR A 1 197 ? 71.923 -19.617 -52.253 1.00 51.84 197 THR A N 1
ATOM 1574 C CA . THR A 1 197 ? 73.081 -18.996 -52.931 1.00 51.84 197 THR A CA 1
ATOM 1575 C C . THR A 1 197 ? 74.350 -18.981 -52.069 1.00 51.84 197 THR A C 1
ATOM 1577 O O . THR A 1 197 ? 75.449 -18.849 -52.604 1.00 51.84 197 THR A O 1
ATOM 1580 N N . ARG A 1 198 ? 74.234 -19.175 -50.745 1.00 50.97 198 ARG A N 1
ATOM 1581 C CA . ARG A 1 198 ? 75.372 -19.323 -49.813 1.00 50.97 198 ARG A CA 1
ATOM 1582 C C . ARG A 1 198 ? 75.933 -20.747 -49.758 1.00 50.97 198 ARG A C 1
ATOM 1584 O O . ARG A 1 198 ? 77.101 -20.930 -49.422 1.00 50.97 198 ARG A O 1
ATOM 1591 N N . THR A 1 199 ? 75.132 -21.749 -50.111 1.00 51.28 199 THR A N 1
ATOM 1592 C CA . THR A 1 199 ? 75.540 -23.156 -50.244 1.00 51.28 199 THR A CA 1
ATOM 1593 C C . THR A 1 199 ? 75.927 -23.441 -51.698 1.00 51.28 199 THR A C 1
ATOM 1595 O O . THR A 1 199 ? 75.161 -23.996 -52.473 1.00 51.28 199 THR A O 1
ATOM 1598 N N . GLY A 1 200 ? 77.125 -22.977 -52.069 1.00 50.31 200 GLY A N 1
ATOM 1599 C CA . GLY A 1 200 ? 77.734 -23.006 -53.407 1.00 50.31 200 GLY A CA 1
ATOM 1600 C C . GLY A 1 200 ? 77.204 -24.042 -54.407 1.00 50.31 200 GLY A C 1
ATOM 1601 O O . GLY A 1 200 ? 77.749 -25.135 -54.531 1.00 50.31 200 GLY A O 1
ATOM 1602 N N . SER A 1 201 ? 76.206 -23.642 -55.193 1.00 48.50 201 SER A N 1
ATOM 1603 C CA . SER A 1 201 ? 75.931 -24.205 -56.516 1.00 48.50 201 SER A CA 1
ATOM 1604 C C . SER A 1 201 ? 75.315 -23.118 -57.399 1.00 48.50 201 SER A C 1
ATOM 1606 O O . SER A 1 201 ? 74.149 -22.759 -57.267 1.00 48.50 201 SER A O 1
ATOM 1608 N N . GLU A 1 202 ? 76.123 -22.542 -58.288 1.00 48.50 202 GLU A N 1
ATOM 1609 C CA . GLU A 1 202 ? 75.600 -21.759 -59.408 1.00 48.50 202 GLU A CA 1
ATOM 1610 C C . GLU A 1 202 ? 74.947 -22.710 -60.420 1.00 48.50 202 GLU A C 1
ATOM 1612 O O . GLU A 1 202 ? 75.592 -23.677 -60.836 1.00 48.50 202 GLU A O 1
ATOM 1617 N N . PRO A 1 203 ? 73.740 -22.419 -60.933 1.00 46.81 203 PRO A N 1
ATOM 1618 C CA . PRO A 1 203 ? 73.369 -22.856 -62.258 1.00 46.81 203 PRO A CA 1
ATOM 1619 C C . PRO A 1 203 ? 73.439 -21.668 -63.213 1.00 46.81 203 PRO A C 1
ATOM 1621 O O . PRO A 1 203 ? 72.787 -20.634 -63.054 1.00 46.81 203 PRO A O 1
ATOM 1624 N N . ALA A 1 204 ? 74.277 -21.874 -64.219 1.00 43.50 204 ALA A N 1
ATOM 1625 C CA . ALA A 1 204 ? 74.537 -21.003 -65.338 1.00 43.50 204 ALA A CA 1
ATOM 1626 C C . ALA A 1 204 ? 73.268 -20.424 -65.985 1.00 43.50 204 ALA A C 1
ATOM 1628 O O . ALA A 1 204 ? 72.257 -21.095 -66.204 1.00 43.50 204 ALA A O 1
ATOM 1629 N N . VAL A 1 205 ? 73.403 -19.162 -66.380 1.00 50.38 205 VAL A N 1
ATOM 1630 C CA . VAL A 1 205 ? 72.542 -18.439 -67.313 1.00 50.38 205 VAL A CA 1
ATOM 1631 C C . VAL A 1 205 ? 72.519 -19.180 -68.652 1.00 50.38 205 VAL A C 1
ATOM 1633 O O . VAL A 1 205 ? 73.385 -18.953 -69.490 1.00 50.38 205 VAL A O 1
ATOM 1636 N N . ILE A 1 206 ? 71.537 -20.052 -68.891 1.00 46.69 206 ILE A N 1
ATOM 1637 C CA . ILE A 1 206 ? 71.270 -20.577 -70.236 1.00 46.69 206 ILE A CA 1
ATOM 1638 C C . ILE A 1 206 ? 69.751 -20.636 -70.473 1.00 46.69 206 ILE A C 1
ATOM 1640 O O . ILE A 1 206 ? 69.005 -21.278 -69.744 1.00 46.69 206 ILE A O 1
ATOM 1644 N N . HIS A 1 207 ? 69.330 -19.941 -71.533 1.00 36.12 207 HIS A N 1
ATOM 1645 C CA . HIS A 1 207 ? 67.989 -19.858 -72.121 1.00 36.12 207 HIS A CA 1
ATOM 1646 C C . HIS A 1 207 ? 66.916 -19.034 -71.386 1.00 36.12 207 HIS A C 1
ATOM 1648 O O . HIS A 1 207 ? 66.174 -19.499 -70.523 1.00 36.12 207 HIS A O 1
ATOM 1654 N N . ARG A 1 208 ? 66.686 -17.821 -71.911 1.00 49.19 208 ARG A N 1
ATOM 1655 C CA . ARG A 1 208 ? 65.336 -17.245 -71.945 1.00 49.19 208 ARG A CA 1
ATOM 1656 C C . ARG A 1 208 ? 64.415 -18.169 -72.757 1.00 49.19 208 ARG A C 1
ATOM 1658 O O . ARG A 1 208 ? 64.394 -18.081 -73.980 1.00 49.19 208 ARG A O 1
ATOM 1665 N N . LEU A 1 209 ? 63.622 -19.000 -72.083 1.00 39.53 209 LEU A N 1
ATOM 1666 C CA . LEU A 1 209 ? 62.365 -19.513 -72.637 1.00 39.53 209 LEU A CA 1
ATOM 1667 C C . LEU A 1 209 ? 61.269 -18.451 -72.417 1.00 39.53 209 LEU A C 1
ATOM 1669 O O . LEU A 1 209 ? 60.989 -18.103 -71.265 1.00 39.53 209 LEU A O 1
ATOM 1673 N N . PRO A 1 210 ? 60.613 -17.926 -73.467 1.00 41.09 210 PRO A N 1
ATOM 1674 C CA . PRO A 1 210 ? 59.573 -16.916 -73.325 1.00 41.09 210 PRO A CA 1
ATOM 1675 C C . PRO A 1 210 ? 58.228 -17.580 -72.993 1.00 41.09 210 PRO A C 1
ATOM 1677 O O . PRO A 1 210 ? 57.315 -17.543 -73.803 1.00 41.09 210 PRO A O 1
ATOM 1680 N N . ILE A 1 211 ? 58.093 -18.239 -71.832 1.00 44.78 211 ILE A N 1
ATOM 1681 C CA . ILE A 1 211 ? 56.805 -18.838 -71.401 1.00 44.78 211 ILE A CA 1
ATOM 1682 C C . ILE A 1 211 ? 56.486 -18.603 -69.902 1.00 44.78 211 ILE A C 1
ATOM 1684 O O . ILE A 1 211 ? 55.354 -18.798 -69.471 1.00 44.78 211 ILE A O 1
ATOM 1688 N N . SER A 1 212 ? 57.391 -18.066 -69.076 1.00 44.59 212 SER A N 1
ATOM 1689 C CA . SER A 1 212 ? 57.120 -17.896 -67.628 1.00 44.59 212 SER A CA 1
ATOM 1690 C C . SER A 1 212 ? 56.480 -16.559 -67.214 1.00 44.59 212 SER A C 1
ATOM 1692 O O . SER A 1 212 ? 56.234 -16.336 -66.028 1.00 44.59 212 SER A O 1
ATOM 1694 N N . ALA A 1 213 ? 56.139 -15.675 -68.159 1.00 44.47 213 ALA A N 1
ATOM 1695 C CA . ALA A 1 213 ? 55.354 -14.463 -67.878 1.00 44.47 213 ALA A CA 1
ATOM 1696 C C . ALA A 1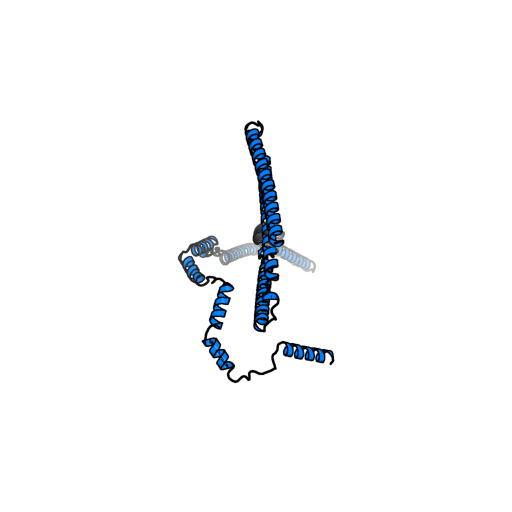 213 ? 53.826 -14.682 -67.971 1.00 44.47 213 ALA A C 1
ATOM 1698 O O . ALA A 1 213 ? 53.060 -13.806 -67.573 1.00 44.47 213 ALA A O 1
ATOM 1699 N N . ALA A 1 214 ? 53.373 -15.857 -68.423 1.00 45.16 214 ALA A N 1
ATOM 1700 C CA . ALA A 1 214 ? 51.954 -16.206 -68.525 1.00 45.16 214 ALA A CA 1
ATOM 1701 C C . ALA A 1 214 ? 51.245 -16.680 -67.225 1.00 45.16 214 ALA A C 1
ATOM 1703 O O . ALA A 1 214 ? 50.027 -16.500 -67.144 1.00 45.16 214 ALA A O 1
ATOM 1704 N N . PRO A 1 215 ? 51.897 -17.223 -66.168 1.00 49.41 215 PRO A N 1
ATOM 1705 C CA . PRO A 1 215 ? 51.151 -17.770 -65.037 1.00 49.41 215 PRO A CA 1
ATOM 1706 C C . PRO A 1 215 ? 50.617 -16.677 -64.107 1.00 49.41 215 PRO A C 1
ATOM 1708 O O . PRO A 1 215 ? 49.618 -16.902 -63.440 1.00 49.41 215 PRO A O 1
ATOM 1711 N N . ARG A 1 216 ? 51.202 -15.470 -64.081 1.00 47.16 216 ARG A N 1
ATOM 1712 C CA . ARG A 1 216 ? 50.698 -14.375 -63.228 1.00 47.16 216 ARG A CA 1
ATOM 1713 C C . ARG A 1 216 ? 49.381 -13.796 -63.744 1.00 47.16 216 ARG A C 1
ATOM 1715 O O . ARG A 1 216 ? 48.462 -13.606 -62.956 1.00 47.16 216 ARG A O 1
ATOM 1722 N N . GLY A 1 217 ? 49.259 -13.592 -65.057 1.00 50.69 217 GLY A N 1
ATOM 1723 C CA . GLY A 1 217 ? 48.015 -13.127 -65.681 1.00 50.69 217 GLY A CA 1
ATOM 1724 C C . GLY A 1 217 ? 46.887 -14.152 -65.563 1.00 50.69 217 GLY A C 1
ATOM 1725 O O . GLY A 1 217 ? 45.783 -13.796 -65.151 1.00 50.69 217 GLY A O 1
ATOM 1726 N N . ALA A 1 218 ? 47.182 -15.431 -65.832 1.00 50.94 218 ALA A N 1
ATOM 1727 C CA . ALA A 1 218 ? 46.228 -16.533 -65.688 1.00 50.94 218 ALA A CA 1
ATOM 1728 C C . ALA A 1 218 ? 45.824 -16.771 -64.222 1.00 50.94 218 ALA A C 1
ATOM 1730 O O . ALA A 1 218 ? 44.653 -16.970 -63.925 1.00 50.94 218 ALA A O 1
ATOM 1731 N N . HIS A 1 219 ? 46.759 -16.687 -63.272 1.00 55.09 219 HIS A N 1
ATOM 1732 C CA . HIS A 1 219 ? 46.457 -16.869 -61.851 1.00 55.09 219 HIS A CA 1
ATOM 1733 C C . HIS A 1 219 ? 45.654 -15.695 -61.272 1.00 55.09 219 HIS A C 1
ATOM 1735 O O . HIS A 1 219 ? 44.769 -15.913 -60.448 1.00 55.09 219 HIS A O 1
ATOM 1741 N N . LEU A 1 220 ? 45.906 -14.457 -61.712 1.00 56.12 220 LEU A N 1
ATOM 1742 C CA . LEU A 1 220 ? 45.102 -13.292 -61.319 1.00 56.12 220 LEU A CA 1
ATOM 1743 C C . LEU A 1 220 ? 43.678 -13.370 -61.876 1.00 56.12 220 LEU A C 1
ATOM 1745 O O . LEU A 1 220 ? 42.726 -13.101 -61.146 1.00 56.12 220 LEU A O 1
ATOM 1749 N N . SER A 1 221 ? 43.516 -13.797 -63.129 1.00 56.62 221 SER A N 1
ATOM 1750 C CA . SER A 1 221 ? 42.190 -13.978 -63.732 1.00 56.62 221 SER A CA 1
ATOM 1751 C C . SER A 1 221 ? 41.436 -15.166 -63.121 1.00 56.62 221 SER A C 1
ATOM 1753 O O . SER A 1 221 ? 40.263 -15.025 -62.788 1.00 56.62 221 SER A O 1
ATOM 1755 N N . VAL A 1 222 ? 42.103 -16.290 -62.833 1.00 66.06 222 VAL A N 1
ATOM 1756 C CA . VAL A 1 222 ? 41.509 -17.415 -62.084 1.00 66.06 222 VAL A CA 1
ATOM 1757 C C . VAL A 1 222 ? 41.113 -17.003 -60.663 1.00 66.06 222 VAL A C 1
ATOM 1759 O O . VAL A 1 222 ? 40.045 -17.389 -60.195 1.00 66.06 222 VAL A O 1
ATOM 1762 N N . LEU A 1 223 ? 41.924 -16.201 -59.965 1.00 70.56 223 LEU A N 1
ATOM 1763 C CA . LEU A 1 223 ? 41.570 -15.683 -58.639 1.00 70.56 223 LEU A CA 1
ATOM 1764 C C . LEU A 1 223 ? 40.389 -14.710 -58.694 1.00 70.56 223 LEU A C 1
ATOM 1766 O O . LEU A 1 223 ? 39.519 -14.786 -57.833 1.00 70.56 223 LEU A O 1
ATOM 1770 N N . GLN A 1 224 ? 40.318 -13.837 -59.701 1.00 68.88 224 GLN A N 1
ATOM 1771 C CA . GLN A 1 224 ? 39.173 -12.942 -59.895 1.00 68.88 224 GLN A CA 1
ATOM 1772 C C . GLN A 1 224 ? 37.887 -13.716 -60.191 1.00 68.88 224 GLN A C 1
ATOM 1774 O O . GLN A 1 224 ? 36.840 -13.380 -59.641 1.00 68.88 224 GLN A O 1
ATOM 1779 N N . VAL A 1 225 ? 37.962 -14.773 -61.004 1.00 76.06 225 VAL A N 1
ATOM 1780 C CA . VAL A 1 225 ? 36.825 -15.667 -61.264 1.00 76.06 225 VAL A CA 1
ATOM 1781 C C . VAL A 1 225 ? 36.413 -16.388 -59.981 1.00 76.06 225 VAL A C 1
ATOM 1783 O O . VAL A 1 225 ? 35.246 -16.325 -59.611 1.00 76.06 225 VAL A O 1
ATOM 1786 N N . LYS A 1 226 ? 37.361 -16.962 -59.229 1.00 77.56 226 LYS A N 1
ATOM 1787 C CA . LYS A 1 226 ? 37.082 -17.628 -57.944 1.00 77.56 226 LYS A CA 1
ATOM 1788 C C . LYS A 1 226 ? 36.505 -16.677 -56.899 1.00 77.56 226 LYS A C 1
ATOM 1790 O O . LYS A 1 226 ? 35.610 -17.066 -56.151 1.00 77.56 226 LYS A O 1
ATOM 1795 N N . TYR A 1 227 ? 36.993 -15.439 -56.834 1.00 72.12 227 TYR A N 1
ATOM 1796 C CA . TYR A 1 227 ? 36.457 -14.404 -55.950 1.00 72.12 227 TYR A CA 1
ATOM 1797 C C . TYR A 1 227 ? 35.034 -14.022 -56.357 1.00 72.12 227 TYR A C 1
ATOM 1799 O O . TYR A 1 227 ? 34.146 -13.979 -55.512 1.00 72.12 227 TYR A O 1
ATOM 1807 N N . LYS A 1 228 ? 34.787 -13.819 -57.656 1.00 79.06 228 LYS A N 1
ATOM 1808 C CA . LYS A 1 228 ? 33.450 -13.532 -58.184 1.00 79.06 228 LYS A CA 1
ATOM 1809 C C . LYS A 1 228 ? 32.476 -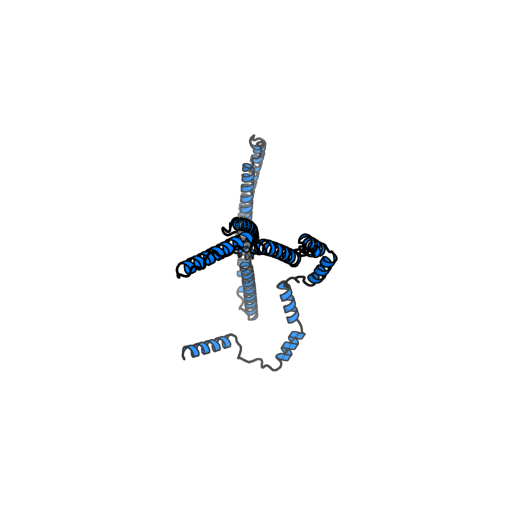14.681 -57.924 1.00 79.06 228 LYS A C 1
ATOM 1811 O O . LYS A 1 228 ? 31.366 -14.427 -57.483 1.00 79.06 228 LYS A O 1
ATOM 1816 N N . GLU A 1 229 ? 32.899 -15.929 -58.104 1.00 80.81 229 GLU A N 1
ATOM 1817 C CA . GLU A 1 229 ? 32.103 -17.121 -57.785 1.00 80.81 229 GLU A CA 1
ATOM 1818 C C . GLU A 1 229 ? 31.811 -17.249 -56.288 1.00 80.81 229 GLU A C 1
ATOM 1820 O O . GLU A 1 229 ? 30.696 -17.590 -55.902 1.00 80.81 229 GLU A O 1
ATOM 1825 N N . SER A 1 230 ? 32.788 -16.979 -55.418 1.00 73.56 230 SER A N 1
ATOM 1826 C CA . SER A 1 230 ? 32.578 -17.042 -53.966 1.00 73.56 230 SER A CA 1
ATOM 1827 C C . SER A 1 230 ? 31.742 -15.870 -53.446 1.00 73.56 230 SER A C 1
ATOM 1829 O O . SER A 1 230 ? 30.909 -16.080 -52.568 1.00 73.56 230 SER A O 1
ATOM 1831 N N . PHE A 1 231 ? 31.864 -14.682 -54.038 1.00 73.94 231 PHE A N 1
ATOM 1832 C CA . PHE A 1 231 ? 30.967 -13.548 -53.807 1.00 73.94 231 PHE A CA 1
ATOM 1833 C C . PHE A 1 231 ? 29.535 -13.865 -54.265 1.00 73.94 231 PHE A C 1
ATOM 1835 O O . PHE A 1 231 ? 28.578 -13.671 -53.511 1.00 73.94 231 PHE A O 1
ATOM 1842 N N . ASP A 1 232 ? 29.392 -14.436 -55.462 1.00 73.62 232 ASP A N 1
ATOM 1843 C CA . ASP A 1 232 ? 28.104 -14.845 -56.014 1.00 73.62 232 ASP A CA 1
ATOM 1844 C C . ASP A 1 232 ? 27.467 -15.992 -55.203 1.00 73.62 232 ASP A C 1
ATOM 1846 O O . ASP A 1 232 ? 26.250 -16.032 -55.054 1.00 73.62 232 ASP A O 1
ATOM 1850 N N . ARG A 1 233 ? 28.269 -16.879 -54.599 1.00 72.88 233 ARG A N 1
ATOM 1851 C CA . ARG A 1 233 ? 27.793 -17.986 -53.752 1.00 72.88 233 ARG A CA 1
ATOM 1852 C C . ARG A 1 233 ? 27.439 -17.568 -52.321 1.00 72.88 233 ARG A C 1
ATOM 1854 O O . ARG A 1 233 ? 26.497 -18.110 -51.753 1.00 72.88 233 ARG A O 1
ATOM 1861 N N . LEU A 1 234 ? 28.219 -16.675 -51.707 1.00 67.69 234 LEU A N 1
ATOM 1862 C CA . LEU A 1 234 ? 28.103 -16.350 -50.276 1.00 67.69 234 LEU A CA 1
ATOM 1863 C C . LEU A 1 234 ? 27.235 -15.118 -50.001 1.00 67.69 234 LEU A C 1
ATOM 1865 O O . LEU A 1 234 ? 26.552 -15.075 -48.980 1.00 67.69 234 LEU A O 1
ATOM 1869 N N . LEU A 1 235 ? 27.263 -14.119 -50.886 1.00 61.03 235 LEU A N 1
ATOM 1870 C CA . LEU A 1 235 ? 26.696 -12.790 -50.625 1.00 61.03 235 LEU A CA 1
ATOM 1871 C C . LEU A 1 235 ? 25.558 -12.431 -51.584 1.00 61.03 235 LEU A C 1
ATOM 1873 O O . LEU A 1 235 ? 24.605 -11.759 -51.179 1.00 61.03 235 LEU A O 1
ATOM 1877 N N . LYS A 1 236 ? 25.601 -12.901 -52.838 1.00 54.72 236 LYS A N 1
ATOM 1878 C CA . LYS A 1 236 ? 24.573 -12.618 -53.852 1.00 54.72 236 LYS A CA 1
ATOM 1879 C C . LYS A 1 236 ? 23.304 -13.441 -53.590 1.00 54.72 236 LYS A C 1
ATOM 1881 O O . LYS A 1 236 ? 23.027 -14.445 -54.230 1.00 54.72 236 LYS A O 1
ATOM 1886 N N . GLY A 1 237 ? 22.526 -13.002 -52.605 1.00 60.38 237 GLY A N 1
ATOM 1887 C CA . GLY A 1 237 ? 21.271 -13.645 -52.209 1.00 60.38 237 GLY A CA 1
ATOM 1888 C C . GLY A 1 237 ? 20.946 -13.511 -50.725 1.00 60.38 237 GLY A C 1
ATOM 1889 O O . GLY A 1 237 ? 19.778 -13.623 -50.358 1.00 60.38 237 GLY A O 1
ATOM 1890 N N . GLN A 1 238 ? 21.932 -13.190 -49.877 1.00 61.19 238 GLN A N 1
ATOM 1891 C CA . GLN A 1 238 ? 21.683 -12.844 -48.478 1.00 61.19 238 GLN A CA 1
ATOM 1892 C C . GLN A 1 238 ? 21.117 -11.424 -48.386 1.00 61.19 238 GLN A C 1
ATOM 1894 O O . GLN A 1 238 ? 21.792 -10.464 -48.024 1.00 61.19 238 GLN A O 1
ATOM 1899 N N . ARG A 1 239 ? 19.842 -11.275 -48.746 1.00 58.62 239 ARG A N 1
ATOM 1900 C CA . ARG A 1 239 ? 19.063 -10.110 -48.331 1.00 58.62 239 ARG A CA 1
ATOM 1901 C C . ARG A 1 239 ? 18.766 -10.276 -46.839 1.00 58.62 239 ARG A C 1
ATOM 1903 O O . ARG A 1 239 ? 18.336 -11.369 -46.460 1.00 58.62 239 ARG A O 1
ATOM 1910 N N . PRO A 1 240 ? 18.941 -9.240 -45.998 1.00 59.06 240 PRO A N 1
ATOM 1911 C CA . PRO A 1 240 ? 18.352 -9.231 -44.666 1.00 59.06 240 PRO A CA 1
ATOM 1912 C C . PRO A 1 240 ? 16.878 -9.595 -44.823 1.00 59.06 240 PRO A C 1
ATOM 1914 O O . PRO A 1 240 ? 16.126 -8.896 -45.506 1.00 59.06 240 PRO A O 1
ATOM 1917 N N . ARG A 1 241 ? 16.485 -10.757 -44.303 1.00 61.19 241 ARG A N 1
ATOM 1918 C CA . ARG A 1 241 ? 15.129 -11.276 -44.463 1.00 61.19 241 ARG A CA 1
ATOM 1919 C C . ARG A 1 241 ? 14.238 -10.471 -43.523 1.00 61.19 241 ARG A C 1
ATOM 1921 O O . ARG A 1 241 ? 14.014 -10.866 -42.387 1.00 61.19 241 ARG A O 1
ATOM 1928 N N . TYR A 1 242 ? 13.818 -9.288 -43.967 1.00 63.94 242 TYR A N 1
ATOM 1929 C CA . TYR A 1 242 ? 12.897 -8.440 -43.223 1.00 63.94 242 TYR A CA 1
ATOM 1930 C C . TYR A 1 242 ? 11.561 -9.172 -43.135 1.00 63.94 242 TYR A C 1
ATOM 1932 O O . TYR A 1 242 ? 10.859 -9.301 -44.136 1.00 63.94 242 TYR A O 1
ATOM 1940 N N . ASN A 1 243 ? 11.245 -9.704 -41.956 1.00 73.88 243 ASN A N 1
ATOM 1941 C CA . ASN A 1 243 ? 9.920 -10.216 -41.659 1.00 73.88 243 ASN A CA 1
ATOM 1942 C C . ASN A 1 243 ? 9.101 -9.057 -41.067 1.00 73.88 243 ASN A C 1
ATOM 1944 O O . ASN A 1 243 ? 9.397 -8.633 -39.947 1.00 73.88 243 ASN A O 1
ATOM 1948 N N . PRO A 1 244 ? 8.091 -8.523 -41.779 1.00 72.62 244 PRO A N 1
ATOM 1949 C CA . PRO A 1 244 ? 7.278 -7.415 -41.279 1.00 72.62 244 PRO A CA 1
ATOM 1950 C C . PRO A 1 244 ? 6.589 -7.735 -39.947 1.00 72.62 244 PRO A C 1
ATOM 1952 O O . PRO A 1 244 ? 6.345 -6.828 -39.162 1.00 72.62 244 PRO A O 1
ATOM 1955 N N . MET A 1 245 ? 6.340 -9.015 -39.653 1.00 70.56 245 MET A N 1
ATOM 1956 C CA . MET A 1 245 ? 5.750 -9.459 -38.383 1.00 70.56 245 MET A CA 1
ATOM 1957 C C . MET A 1 245 ? 6.722 -9.365 -37.199 1.00 70.56 245 MET A C 1
ATOM 1959 O O . MET A 1 245 ? 6.300 -9.241 -36.051 1.00 70.56 245 MET A O 1
ATOM 1963 N N . ASP A 1 246 ? 8.030 -9.413 -37.461 1.00 77.25 246 ASP A N 1
ATOM 1964 C CA . ASP A 1 246 ? 9.051 -9.371 -36.413 1.00 77.25 246 ASP A CA 1
ATOM 1965 C C . ASP A 1 246 ? 9.553 -7.962 -36.111 1.00 77.25 246 ASP A C 1
ATOM 1967 O O . ASP A 1 246 ? 10.308 -7.773 -35.150 1.00 77.25 246 ASP A O 1
ATOM 1971 N N . CYS A 1 247 ? 9.141 -6.966 -36.900 1.00 82.69 247 CYS A N 1
ATOM 1972 C CA . CYS A 1 247 ? 9.578 -5.602 -36.671 1.00 82.69 247 CYS A CA 1
ATOM 1973 C C . CYS A 1 247 ? 9.000 -5.052 -35.358 1.00 82.69 247 CYS A C 1
ATOM 1975 O O . CYS A 1 247 ? 7.886 -5.374 -34.936 1.00 82.69 247 CYS A O 1
ATOM 1977 N N . VAL A 1 248 ? 9.788 -4.207 -34.690 1.00 83.44 248 VAL A N 1
ATOM 1978 C CA . VAL A 1 248 ? 9.446 -3.656 -33.371 1.00 83.44 248 VAL A CA 1
ATOM 1979 C C . VAL A 1 248 ? 8.110 -2.911 -33.409 1.00 83.44 248 VAL A C 1
ATOM 1981 O O . VAL A 1 248 ? 7.302 -3.070 -32.498 1.00 83.44 248 VAL A O 1
ATOM 1984 N N . SER A 1 249 ? 7.844 -2.156 -34.479 1.00 85.44 249 SER A N 1
ATOM 1985 C CA . SER A 1 249 ? 6.589 -1.422 -34.673 1.00 85.44 249 SER A CA 1
ATOM 1986 C C . SER A 1 249 ? 5.379 -2.349 -34.800 1.00 85.44 249 SER A C 1
ATOM 1988 O O . SER A 1 249 ? 4.330 -2.072 -34.216 1.00 85.44 249 SER A O 1
ATOM 1990 N N . PHE A 1 250 ? 5.517 -3.478 -35.496 1.00 87.06 250 PHE A N 1
ATOM 1991 C CA . PHE A 1 250 ? 4.442 -4.462 -35.616 1.00 87.06 250 PHE A CA 1
ATOM 1992 C C . PHE A 1 250 ? 4.142 -5.142 -34.273 1.00 87.06 250 PHE A C 1
ATOM 1994 O O . PHE A 1 250 ? 2.989 -5.215 -33.858 1.00 87.06 250 PHE A O 1
ATOM 2001 N N . LYS A 1 251 ? 5.175 -5.537 -33.517 1.00 87.75 251 LYS A N 1
ATOM 2002 C CA . LYS A 1 251 ? 4.991 -6.086 -32.160 1.00 87.75 251 LYS A CA 1
ATOM 2003 C C . LYS A 1 251 ? 4.317 -5.082 -31.220 1.00 87.75 251 LYS A C 1
ATOM 2005 O O . LYS A 1 251 ? 3.438 -5.455 -30.446 1.00 87.75 251 LYS A O 1
ATOM 2010 N N . HIS A 1 252 ? 4.691 -3.804 -31.313 1.00 87.38 252 HIS A N 1
ATOM 2011 C CA . HIS A 1 252 ? 4.096 -2.739 -30.502 1.00 87.38 252 HIS A CA 1
ATOM 2012 C C . HIS A 1 252 ? 2.612 -2.529 -30.820 1.00 87.38 252 HIS A C 1
ATOM 2014 O O . HIS A 1 252 ? 1.788 -2.448 -29.912 1.00 87.38 252 HIS A O 1
ATOM 2020 N N . THR A 1 253 ? 2.264 -2.476 -32.107 1.00 86.94 253 THR A N 1
ATOM 2021 C CA . THR A 1 253 ? 0.872 -2.302 -32.551 1.00 86.94 253 THR A CA 1
ATOM 2022 C C . THR A 1 253 ? 0.008 -3.508 -32.192 1.00 86.94 253 THR A C 1
ATOM 2024 O O . THR A 1 253 ? -1.114 -3.325 -31.725 1.00 86.94 253 THR A O 1
ATOM 2027 N N . GLN A 1 254 ? 0.541 -4.729 -32.296 1.00 87.81 254 GLN A N 1
ATOM 2028 C CA . GLN A 1 254 ? -0.143 -5.942 -31.847 1.00 87.81 254 GLN A CA 1
ATOM 2029 C C . GLN A 1 254 ? -0.404 -5.936 -30.330 1.00 87.81 254 GLN A C 1
ATOM 2031 O O . GLN A 1 254 ? -1.517 -6.238 -29.899 1.00 87.81 254 GLN A O 1
ATOM 2036 N N . ALA A 1 255 ? 0.586 -5.560 -29.513 1.00 86.12 255 ALA A N 1
ATOM 2037 C CA . ALA A 1 255 ? 0.432 -5.476 -28.059 1.00 86.12 255 ALA A CA 1
ATOM 2038 C C . ALA A 1 255 ? -0.570 -4.385 -27.641 1.00 86.12 255 ALA A C 1
ATOM 2040 O O . ALA A 1 255 ? -1.426 -4.623 -26.790 1.00 86.12 255 ALA A O 1
ATOM 2041 N N . ALA A 1 256 ? -0.511 -3.213 -28.278 1.00 88.06 256 ALA A N 1
ATOM 2042 C CA . ALA A 1 256 ? -1.468 -2.132 -28.055 1.00 88.06 256 ALA A CA 1
ATOM 2043 C C . ALA A 1 256 ? -2.897 -2.542 -28.450 1.00 88.06 256 ALA A C 1
ATOM 2045 O O . ALA A 1 256 ? -3.837 -2.266 -27.710 1.00 88.06 256 ALA A O 1
ATOM 2046 N N . ALA A 1 257 ? -3.064 -3.259 -29.567 1.00 89.12 257 ALA A N 1
ATOM 2047 C CA . ALA A 1 257 ? -4.358 -3.782 -30.000 1.00 89.12 257 ALA A CA 1
ATOM 2048 C C . ALA A 1 257 ? -4.913 -4.845 -29.037 1.00 89.12 257 ALA A C 1
ATOM 2050 O O . ALA A 1 257 ? -6.106 -4.837 -28.741 1.00 89.12 257 ALA A O 1
ATOM 2051 N N . ALA A 1 258 ? -4.064 -5.728 -28.501 1.00 83.94 258 ALA A N 1
ATOM 2052 C CA . ALA A 1 258 ? -4.467 -6.704 -27.489 1.00 83.94 258 ALA A CA 1
ATOM 2053 C C . ALA A 1 258 ? -4.918 -6.025 -26.183 1.00 83.94 258 ALA A C 1
ATOM 2055 O O . ALA A 1 258 ? -5.917 -6.428 -25.593 1.00 83.94 258 ALA A O 1
ATOM 2056 N N . LEU A 1 259 ? -4.224 -4.963 -25.759 1.00 79.75 259 LEU A N 1
ATOM 2057 C CA . LEU A 1 259 ? -4.599 -4.162 -24.588 1.00 79.75 259 LEU A CA 1
ATOM 2058 C C . LEU A 1 259 ? -5.889 -3.357 -24.809 1.00 79.75 259 LEU A C 1
ATOM 2060 O O . LEU A 1 259 ? -6.700 -3.247 -23.894 1.00 79.75 259 LEU A O 1
ATOM 2064 N N . ALA A 1 260 ? -6.092 -2.821 -26.015 1.00 80.94 260 ALA A N 1
ATOM 2065 C CA . ALA A 1 260 ? -7.289 -2.069 -26.388 1.00 80.94 260 ALA A CA 1
ATOM 2066 C C . ALA A 1 260 ? -8.502 -2.965 -26.704 1.00 80.94 260 ALA A C 1
ATOM 2068 O O . ALA A 1 260 ? -9.627 -2.474 -26.818 1.00 80.94 260 ALA A O 1
ATOM 2069 N N . SER A 1 261 ? -8.299 -4.276 -26.860 1.00 91.06 261 SER A N 1
ATOM 2070 C CA . SER A 1 261 ? -9.368 -5.215 -27.184 1.00 91.06 261 SER A CA 1
ATOM 2071 C C . SER A 1 261 ? -10.348 -5.358 -26.020 1.00 91.06 261 SER A C 1
ATOM 2073 O O . SER A 1 261 ? -10.030 -5.883 -24.951 1.00 91.06 261 SER A O 1
ATOM 2075 N N . GLN A 1 262 ? -11.593 -4.950 -26.261 1.00 76.69 262 GLN A N 1
ATOM 2076 C CA . GLN A 1 262 ? -12.680 -5.054 -25.285 1.00 76.69 262 GLN A CA 1
ATOM 2077 C C . GLN A 1 262 ? -12.989 -6.506 -24.894 1.00 76.69 262 GLN A C 1
ATOM 2079 O O . GLN A 1 262 ? -13.435 -6.762 -23.778 1.00 76.69 262 GLN A O 1
ATOM 2084 N N . LEU A 1 263 ? -12.735 -7.465 -25.789 1.00 82.19 263 LEU A N 1
ATOM 2085 C CA . LEU A 1 263 ? -12.943 -8.888 -25.516 1.00 82.19 263 LEU A CA 1
ATOM 2086 C C . LEU A 1 263 ? -11.908 -9.427 -24.521 1.00 82.19 263 LEU A C 1
ATOM 2088 O O . LEU A 1 263 ? -12.279 -10.109 -23.571 1.00 82.19 263 LEU A O 1
ATOM 2092 N N . GLU A 1 264 ? -10.629 -9.084 -24.704 1.00 82.19 264 GLU A N 1
ATOM 2093 C CA . GLU A 1 264 ? -9.547 -9.398 -23.755 1.00 82.19 264 GLU A CA 1
ATOM 2094 C C . GLU A 1 264 ? -9.818 -8.755 -22.392 1.00 82.19 264 GLU A C 1
ATOM 2096 O O . GLU A 1 264 ? -9.688 -9.409 -21.356 1.00 82.19 264 GLU A O 1
ATOM 2101 N N . TYR A 1 265 ? -10.255 -7.492 -22.396 1.00 82.25 265 TYR A N 1
ATOM 2102 C CA . TYR A 1 265 ? -10.653 -6.776 -21.188 1.00 82.25 265 TYR A CA 1
ATOM 2103 C C . TYR A 1 265 ? -11.797 -7.487 -20.459 1.00 82.25 265 TYR A C 1
ATOM 2105 O O . TYR A 1 265 ? -11.687 -7.764 -19.266 1.00 82.25 265 TYR A O 1
ATOM 2113 N N . LYS A 1 266 ? -12.867 -7.848 -21.175 1.00 87.50 266 LYS A N 1
ATOM 2114 C CA . LYS A 1 266 ? -14.019 -8.552 -20.602 1.00 87.50 266 LYS A CA 1
ATOM 2115 C C . LYS A 1 266 ? -13.641 -9.943 -20.087 1.00 87.50 266 LYS A C 1
ATOM 2117 O O . LYS A 1 266 ? -14.056 -10.308 -18.995 1.00 87.50 266 LYS A O 1
ATOM 2122 N N . LYS A 1 267 ? -12.798 -10.682 -20.813 1.00 88.19 267 LYS A N 1
ATOM 2123 C CA . LYS A 1 267 ? -12.273 -11.989 -20.388 1.00 88.19 267 LYS A CA 1
ATOM 2124 C C . LYS A 1 267 ? -11.449 -11.878 -19.104 1.00 88.19 267 LYS A C 1
ATOM 2126 O O . LYS A 1 267 ? -11.667 -12.649 -18.174 1.00 88.19 267 LYS A O 1
ATOM 2131 N N . LYS A 1 268 ? -10.526 -10.911 -19.026 1.00 82.94 268 LYS A N 1
ATOM 2132 C CA . LYS A 1 268 ? -9.747 -10.642 -17.805 1.00 82.94 268 LYS A CA 1
ATOM 2133 C C . LYS A 1 268 ? -10.652 -10.210 -16.658 1.00 82.94 268 LYS A C 1
ATOM 2135 O O . LYS A 1 268 ? -10.475 -10.699 -15.552 1.00 82.94 268 LYS A O 1
ATOM 2140 N N . TYR A 1 269 ? -11.638 -9.358 -16.929 1.00 82.19 269 TYR A N 1
ATOM 2141 C CA . TYR A 1 269 ? -12.642 -8.940 -15.955 1.00 82.19 269 TYR A CA 1
ATOM 2142 C C . TYR A 1 269 ? -13.448 -10.128 -15.419 1.00 82.19 269 TYR A C 1
ATOM 2144 O O . TYR A 1 269 ? -13.616 -10.250 -14.216 1.00 82.19 269 TYR A O 1
ATOM 2152 N N . GLU A 1 270 ? -13.904 -11.045 -16.271 1.00 83.94 270 GLU A N 1
ATOM 2153 C CA . GLU A 1 270 ? -14.619 -12.253 -15.842 1.00 83.94 270 GLU A CA 1
ATOM 2154 C C . GLU A 1 270 ? -13.731 -13.179 -14.992 1.00 83.94 270 GLU A C 1
ATOM 2156 O O . GLU A 1 270 ? -14.198 -13.720 -13.991 1.00 83.94 270 GLU A O 1
ATOM 2161 N N . GLN A 1 271 ? -12.441 -13.302 -15.326 1.00 82.44 271 GLN A N 1
ATOM 2162 C CA . GLN A 1 271 ? -11.462 -14.066 -14.539 1.00 82.44 271 GLN A CA 1
ATOM 2163 C C . GLN A 1 271 ? -11.181 -13.434 -13.165 1.00 82.44 271 GLN A C 1
ATOM 2165 O O . GLN A 1 271 ? -11.082 -14.137 -12.156 1.00 82.44 271 GLN A O 1
ATOM 2170 N N . THR A 1 272 ? -11.055 -12.108 -13.099 1.00 78.06 272 THR A N 1
ATOM 2171 C CA . THR A 1 272 ? -10.748 -11.393 -11.851 1.00 78.06 272 THR A CA 1
ATOM 2172 C C . THR A 1 272 ? -11.984 -11.091 -11.014 1.00 78.06 272 THR A C 1
ATOM 2174 O O . THR A 1 272 ? -11.859 -10.938 -9.805 1.00 78.06 272 THR A O 1
ATOM 2177 N N . LYS A 1 273 ? -13.188 -11.099 -11.594 1.00 77.00 273 LYS A N 1
ATOM 2178 C CA . LYS A 1 273 ? -14.455 -10.930 -10.866 1.00 77.00 273 LYS A CA 1
ATOM 2179 C C . LYS A 1 273 ? -14.694 -12.036 -9.831 1.00 77.00 273 LYS A C 1
ATOM 2181 O O . LYS A 1 273 ? -15.397 -11.811 -8.858 1.00 77.00 273 LYS A O 1
ATOM 2186 N N . ALA A 1 274 ? -14.116 -13.224 -9.995 1.00 65.62 274 ALA A N 1
ATOM 2187 C CA . ALA A 1 274 ? -14.167 -14.255 -8.953 1.00 65.62 274 ALA A CA 1
ATOM 2188 C C . ALA A 1 274 ? -13.233 -13.949 -7.762 1.00 65.62 274 ALA A C 1
ATOM 2190 O O . ALA A 1 274 ? -13.448 -14.451 -6.664 1.00 65.62 274 ALA A O 1
ATOM 2191 N N . HIS A 1 275 ? -12.227 -13.096 -7.966 1.00 61.97 275 HIS A N 1
ATOM 2192 C CA . HIS A 1 275 ? -11.216 -12.712 -6.983 1.00 61.97 275 HIS A CA 1
ATOM 2193 C C . HIS A 1 275 ? -11.580 -11.384 -6.302 1.00 61.97 275 HIS A C 1
ATOM 2195 O O . HIS A 1 275 ? -10.753 -10.480 -6.187 1.00 61.97 275 HIS A O 1
ATOM 2201 N N . TYR A 1 276 ? -12.825 -11.237 -5.844 1.00 55.59 276 TYR A N 1
ATOM 2202 C CA . TYR A 1 276 ? -13.097 -10.219 -4.834 1.00 55.59 276 TYR A CA 1
ATOM 2203 C C . TYR A 1 276 ? -12.437 -10.662 -3.530 1.00 55.59 276 TYR A C 1
ATOM 2205 O O . TYR A 1 276 ? -12.659 -11.780 -3.063 1.00 55.59 276 TYR A O 1
ATOM 2213 N N . HIS A 1 277 ? -11.652 -9.773 -2.922 1.00 55.94 277 HIS A N 1
ATOM 2214 C CA . HIS A 1 277 ? -11.347 -9.872 -1.502 1.00 55.94 277 HIS A CA 1
ATOM 2215 C C . HIS A 1 277 ? -12.693 -9.779 -0.773 1.00 55.94 277 HIS A C 1
ATOM 2217 O O . HIS A 1 277 ? -13.238 -8.691 -0.587 1.00 55.94 277 HIS A O 1
ATOM 2223 N N . ILE A 1 278 ? -13.273 -10.925 -0.409 1.00 58.25 278 ILE A N 1
ATOM 2224 C CA . ILE A 1 278 ? -14.252 -10.963 0.673 1.00 58.25 278 ILE A CA 1
ATOM 2225 C C . ILE A 1 278 ? -13.518 -10.326 1.847 1.00 58.25 278 ILE A C 1
ATOM 2227 O O . ILE A 1 278 ? -12.415 -10.761 2.195 1.00 58.25 278 ILE A O 1
ATOM 2231 N N . ALA A 1 279 ? -14.060 -9.213 2.346 1.00 56.31 279 ALA A N 1
ATOM 2232 C CA . ALA A 1 279 ? -13.516 -8.532 3.506 1.00 56.31 279 ALA A CA 1
ATOM 2233 C C . ALA A 1 279 ? -13.224 -9.594 4.566 1.00 56.31 279 ALA A C 1
ATOM 2235 O O . ALA A 1 279 ? -14.087 -10.431 4.835 1.00 56.31 279 ALA A O 1
ATOM 2236 N N . VAL A 1 280 ? -11.993 -9.596 5.090 1.00 59.84 280 VAL A N 1
ATOM 2237 C CA . VAL A 1 280 ? -11.632 -10.356 6.291 1.00 59.84 280 VAL A CA 1
ATOM 2238 C C . VAL A 1 280 ? -12.803 -10.195 7.246 1.00 59.84 280 VAL A C 1
ATOM 2240 O O . VAL A 1 280 ? -13.131 -9.049 7.559 1.00 59.84 280 VAL A O 1
ATOM 2243 N N . ASP A 1 281 ? -13.485 -11.299 7.587 1.00 62.88 281 ASP A N 1
ATOM 2244 C CA . ASP A 1 281 ? -14.635 -11.260 8.491 1.00 62.88 281 ASP A CA 1
ATOM 2245 C C . ASP A 1 281 ? -14.248 -10.330 9.645 1.00 62.88 281 ASP A C 1
ATOM 2247 O O . ASP A 1 281 ? -13.232 -10.557 10.312 1.00 62.88 281 ASP A O 1
ATOM 2251 N N . THR A 1 282 ? -14.996 -9.240 9.828 1.00 71.25 282 THR A N 1
ATOM 2252 C CA . THR A 1 282 ? -14.753 -8.306 10.931 1.00 71.25 282 THR A CA 1
ATOM 2253 C C . THR A 1 282 ? -14.676 -9.144 12.208 1.00 71.25 282 THR A C 1
ATOM 2255 O O . THR A 1 282 ? -15.435 -10.106 12.330 1.00 71.25 282 THR A O 1
ATOM 2258 N N . ALA A 1 283 ? -13.789 -8.837 13.159 1.00 74.25 283 ALA A N 1
ATOM 2259 C CA . ALA A 1 283 ? -13.643 -9.661 14.371 1.00 74.25 283 ALA A CA 1
ATOM 2260 C C . ALA A 1 283 ? -15.000 -9.932 15.066 1.00 74.25 283 ALA A C 1
ATOM 2262 O O . ALA A 1 283 ? -15.239 -11.015 15.595 1.00 74.25 283 ALA A O 1
ATOM 2263 N N . GLU A 1 284 ? -15.934 -8.983 14.961 1.00 73.44 284 GLU A N 1
ATOM 2264 C CA . GLU A 1 284 ? -17.329 -9.123 15.388 1.00 73.44 284 GLU A CA 1
ATOM 2265 C C . GLU A 1 284 ? -18.114 -10.199 14.616 1.00 73.44 284 GLU A C 1
ATOM 2267 O O . GLU A 1 284 ? -18.837 -10.984 15.220 1.00 73.44 284 GLU A O 1
ATOM 2272 N N . GLN A 1 285 ? -17.963 -10.296 13.294 1.00 77.19 285 GLN A N 1
ATOM 2273 C CA . GLN A 1 285 ? -18.611 -11.320 12.466 1.00 77.19 285 GLN A CA 1
ATOM 2274 C C . GLN A 1 285 ? -18.053 -12.722 12.734 1.00 77.19 285 GLN A C 1
ATOM 2276 O O . GLN A 1 285 ? -18.829 -13.679 12.775 1.00 77.19 285 GLN A O 1
ATOM 2281 N N . GLN A 1 286 ? -16.742 -12.849 12.976 1.00 75.62 286 GLN A N 1
ATOM 2282 C CA . GLN A 1 286 ? -16.150 -14.114 13.433 1.00 75.62 286 GLN A CA 1
ATOM 2283 C C . GLN A 1 286 ? -16.727 -14.516 14.792 1.00 75.62 286 GLN A C 1
ATOM 2285 O O . GLN A 1 286 ? -17.228 -15.629 14.941 1.00 75.62 286 GLN A O 1
ATOM 2290 N N . HIS A 1 287 ? -16.777 -13.576 15.737 1.00 77.19 287 HIS A N 1
ATOM 2291 C CA . HIS A 1 287 ? -17.335 -13.801 17.068 1.00 77.19 287 HIS A CA 1
ATOM 2292 C C . HIS A 1 287 ? -18.829 -14.167 17.034 1.00 77.19 287 HIS A C 1
ATOM 2294 O O . HIS A 1 287 ? -19.264 -15.077 17.736 1.00 77.19 287 HIS A O 1
ATOM 2300 N N . HIS A 1 288 ? -19.639 -13.523 16.190 1.00 81.19 288 HIS A N 1
ATOM 2301 C CA . HIS A 1 288 ? -21.046 -13.894 16.019 1.00 81.19 288 HIS A CA 1
ATOM 2302 C C . HIS A 1 288 ? -21.212 -15.291 15.415 1.00 81.19 288 HIS A C 1
ATOM 2304 O O . HIS A 1 288 ? -22.105 -16.027 15.836 1.00 81.19 288 HIS A O 1
ATOM 2310 N N . ARG A 1 289 ? -20.345 -15.688 14.474 1.00 80.00 289 ARG A N 1
ATOM 2311 C CA . ARG A 1 289 ? -20.352 -17.037 13.892 1.00 80.00 289 ARG A CA 1
ATOM 2312 C C . ARG A 1 289 ? -19.958 -18.090 14.930 1.00 80.00 289 ARG A C 1
ATOM 2314 O O . ARG A 1 289 ? -20.652 -19.094 15.062 1.00 80.00 289 ARG A O 1
ATOM 2321 N N . GLU A 1 290 ? -18.900 -17.848 15.697 1.00 79.62 290 GLU A N 1
ATOM 2322 C CA . GLU A 1 290 ? -18.451 -18.735 16.777 1.00 79.62 290 GLU A CA 1
ATOM 2323 C C . GLU A 1 290 ? -19.505 -18.864 17.880 1.00 79.62 290 GLU A C 1
ATOM 2325 O O . GLU A 1 290 ? -19.823 -19.978 18.297 1.00 79.62 290 GLU A O 1
ATOM 2330 N N . ASN A 1 291 ? -20.128 -17.756 18.284 1.00 77.44 291 ASN A N 1
ATOM 2331 C CA . ASN A 1 291 ? -21.211 -17.771 19.263 1.00 77.44 291 ASN A CA 1
ATOM 2332 C C . ASN A 1 291 ? -22.452 -18.493 18.748 1.00 77.44 291 ASN A C 1
ATOM 2334 O O . ASN A 1 291 ? -23.065 -19.231 19.514 1.00 77.44 291 ASN A O 1
ATOM 2338 N N . ALA A 1 292 ? -22.806 -18.345 17.470 1.00 80.81 292 ALA A N 1
ATOM 2339 C CA . ALA A 1 292 ? -23.904 -19.095 16.863 1.00 80.81 292 ALA A CA 1
ATOM 2340 C C . ALA A 1 292 ? -23.615 -20.607 16.829 1.00 80.81 292 ALA A C 1
ATOM 2342 O O . ALA A 1 292 ? -24.504 -21.414 17.095 1.00 80.81 292 ALA A O 1
ATOM 2343 N N . VAL A 1 293 ? -22.364 -20.997 16.566 1.00 76.81 293 VAL A N 1
ATOM 2344 C CA . VAL A 1 293 ? -21.915 -22.397 16.628 1.00 76.81 293 VAL A CA 1
ATOM 2345 C C . VAL A 1 293 ? -21.918 -22.924 18.067 1.00 76.81 293 VAL A C 1
ATOM 2347 O O . VAL A 1 293 ? -22.297 -24.070 18.286 1.00 76.81 293 VAL A O 1
ATOM 2350 N N . LEU A 1 294 ? -21.538 -22.109 19.054 1.00 71.31 294 LEU A N 1
ATOM 2351 C CA . LEU A 1 294 ? -21.602 -22.462 20.478 1.00 71.31 294 LEU A CA 1
ATOM 2352 C C . LEU A 1 294 ? -23.043 -22.560 21.000 1.00 71.31 294 LEU A C 1
ATOM 2354 O O . LEU A 1 294 ? -23.340 -23.442 21.795 1.00 71.31 294 LEU A O 1
ATOM 2358 N N . HIS A 1 295 ? -23.946 -21.703 20.518 1.00 66.38 295 HIS A N 1
ATOM 2359 C CA . HIS A 1 295 ? -25.374 -21.731 20.862 1.00 66.38 295 HIS A CA 1
ATOM 2360 C C . HIS A 1 295 ? -26.150 -22.838 20.131 1.00 66.38 295 HIS A C 1
ATOM 2362 O O . HIS A 1 295 ? -27.320 -23.080 20.430 1.00 66.38 295 HIS A O 1
ATOM 2368 N N . SER A 1 296 ? -25.526 -23.519 19.167 1.00 72.38 296 SER A N 1
ATOM 2369 C CA . SER A 1 296 ? -26.140 -24.629 18.449 1.00 72.38 296 SER A CA 1
ATOM 2370 C C . SER A 1 296 ? -26.383 -25.811 19.386 1.00 72.38 296 SER A C 1
ATOM 2372 O O . SER A 1 296 ? -25.449 -26.396 19.940 1.00 72.38 296 SER A O 1
ATOM 2374 N N . GLN A 1 297 ? -27.644 -26.239 19.486 1.00 63.66 297 GLN A N 1
ATOM 2375 C CA . GLN A 1 297 ? -28.028 -27.446 20.229 1.00 63.66 297 GLN A CA 1
ATOM 2376 C C . GLN A 1 297 ? -27.320 -28.709 19.713 1.00 63.66 297 GLN A C 1
ATOM 2378 O O . GLN A 1 297 ? -27.163 -29.672 20.458 1.00 63.66 297 GLN A O 1
ATOM 2383 N N . VAL A 1 298 ? -26.860 -28.702 18.456 1.00 70.56 298 VAL A N 1
ATOM 2384 C CA . VAL A 1 298 ? -26.091 -29.804 17.866 1.00 70.56 298 VAL A CA 1
ATOM 2385 C C . VAL A 1 298 ? -24.725 -29.927 18.533 1.00 70.56 298 VAL A C 1
ATOM 2387 O O . VAL A 1 298 ? -24.338 -31.033 18.887 1.00 70.56 298 VAL A O 1
ATOM 2390 N N . LYS A 1 299 ? -24.038 -28.805 18.788 1.00 72.94 299 LYS A N 1
ATOM 2391 C CA . LYS A 1 299 ? -22.725 -28.808 19.445 1.00 72.94 299 LYS A CA 1
ATOM 2392 C C . LYS A 1 299 ? -22.835 -29.204 20.917 1.00 72.94 299 LYS A C 1
ATOM 2394 O O . LYS A 1 299 ? -22.052 -30.017 21.393 1.00 72.94 299 LYS A O 1
ATOM 2399 N N . TYR A 1 300 ? -23.868 -28.711 21.605 1.00 69.31 300 TYR A N 1
ATOM 2400 C CA . TYR A 1 300 ? -24.180 -29.132 22.974 1.00 69.31 300 TYR A CA 1
ATOM 2401 C C . TYR A 1 300 ? -24.465 -30.638 23.059 1.00 69.31 300 TYR A C 1
ATOM 2403 O O . TYR A 1 300 ? -23.969 -31.326 23.948 1.00 69.31 300 TYR A O 1
ATOM 2411 N N . ARG A 1 301 ? -25.238 -31.173 22.107 1.00 77.81 301 ARG A N 1
ATOM 2412 C CA . ARG A 1 301 ? -25.528 -32.606 22.028 1.00 77.81 301 ARG A CA 1
ATOM 2413 C C . ARG A 1 301 ? -24.285 -33.431 21.695 1.00 77.81 301 ARG A C 1
ATOM 2415 O O . ARG A 1 301 ? -24.102 -34.487 22.287 1.00 77.81 301 ARG A O 1
ATOM 2422 N N . GLU A 1 302 ? -23.434 -32.957 20.791 1.00 80.44 302 GLU A N 1
ATOM 2423 C CA . GLU A 1 302 ? -22.174 -33.609 20.418 1.00 80.44 302 GLU A CA 1
ATOM 2424 C C . GLU A 1 302 ? -21.197 -33.674 21.604 1.00 80.44 302 GLU A C 1
ATOM 2426 O O . GLU A 1 302 ? -20.651 -34.737 21.898 1.00 80.44 302 GLU A O 1
ATOM 2431 N N . GLU A 1 303 ? -21.029 -32.574 22.346 1.00 73.81 303 GLU A N 1
ATOM 2432 C CA . GLU A 1 303 ? -20.229 -32.543 23.578 1.00 73.81 303 GLU A CA 1
ATOM 2433 C C . GLU A 1 303 ? -20.830 -33.432 24.674 1.00 73.81 303 GLU A C 1
ATOM 243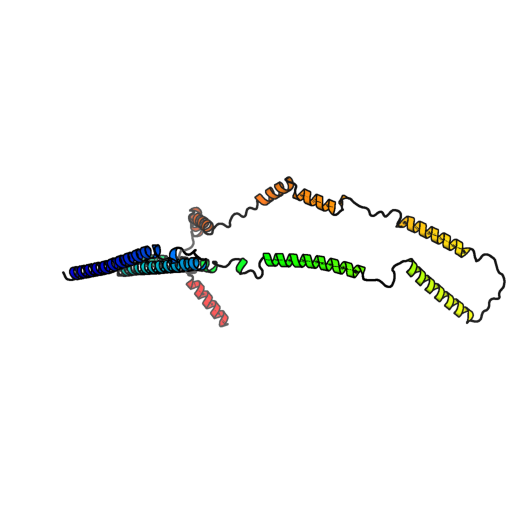5 O O . GLU A 1 303 ? -20.099 -34.164 25.343 1.00 73.81 303 GLU A O 1
ATOM 2440 N N . TYR A 1 304 ? -22.158 -33.431 24.828 1.00 71.19 304 TYR A N 1
ATOM 2441 C CA . TYR A 1 304 ? -22.853 -34.309 25.766 1.00 71.19 304 TYR A CA 1
ATOM 2442 C C . TYR A 1 304 ? -22.637 -35.788 25.430 1.00 71.19 304 TYR A C 1
ATOM 2444 O O . TYR A 1 304 ? -22.288 -36.567 26.315 1.00 71.19 304 TYR A O 1
ATOM 2452 N N . GLU A 1 305 ? -22.794 -36.190 24.166 1.00 79.50 305 GLU A N 1
ATOM 2453 C CA . GLU A 1 305 ? -22.577 -37.577 23.740 1.00 79.50 305 GLU A CA 1
ATOM 2454 C C . GLU A 1 305 ? -21.104 -37.992 23.878 1.00 79.50 305 GLU A C 1
ATOM 2456 O O . GLU A 1 305 ? -20.826 -39.112 24.304 1.00 79.50 305 GLU A O 1
ATOM 2461 N N . LYS A 1 306 ? -20.156 -37.079 23.633 1.00 81.19 306 LYS A N 1
ATOM 2462 C CA . LYS A 1 306 ? -18.712 -37.318 23.802 1.00 81.19 306 LYS A CA 1
ATOM 2463 C C . LYS A 1 306 ? -18.276 -37.427 25.267 1.00 81.19 306 LYS A C 1
ATOM 2465 O O . LYS A 1 306 ? -17.320 -38.144 25.576 1.00 81.19 306 LYS A O 1
ATOM 2470 N N . ASN A 1 307 ? -18.970 -36.735 26.168 1.00 72.75 307 ASN A N 1
ATOM 2471 C CA . ASN A 1 307 ? -18.695 -36.764 27.605 1.00 72.75 307 ASN A CA 1
ATOM 2472 C C . ASN A 1 307 ? -19.543 -37.795 28.361 1.00 72.75 307 ASN A C 1
ATOM 2474 O O . ASN A 1 307 ? -19.287 -38.052 29.540 1.00 72.75 307 ASN A O 1
ATOM 2478 N N . LYS A 1 308 ? -20.516 -38.432 27.701 1.00 70.88 308 LYS A N 1
ATOM 2479 C CA . LYS A 1 308 ? -21.341 -39.487 28.290 1.00 70.88 308 LYS A CA 1
ATOM 2480 C C . LYS A 1 308 ? -20.478 -40.721 28.570 1.00 70.88 308 LYS A C 1
ATOM 2482 O O . LYS A 1 308 ? -20.197 -41.518 27.684 1.00 70.88 308 LYS A O 1
ATOM 2487 N N . GLY A 1 309 ? -20.053 -40.858 29.824 1.00 63.19 309 GLY A N 1
ATOM 2488 C CA . GLY A 1 309 ? -19.193 -41.949 30.293 1.00 63.19 309 GLY A CA 1
ATOM 2489 C C . GLY A 1 309 ? -17.827 -41.506 30.820 1.00 63.19 309 GLY A C 1
ATOM 2490 O O . GLY A 1 309 ? -17.114 -42.334 31.378 1.00 63.19 309 GLY A O 1
ATOM 2491 N N . ARG A 1 310 ? -17.466 -40.217 30.717 1.00 59.03 310 ARG A N 1
ATOM 2492 C CA . ARG A 1 310 ? -16.323 -39.669 31.465 1.00 59.03 310 ARG A CA 1
ATOM 2493 C C . ARG A 1 310 ? -16.765 -39.401 32.904 1.00 59.03 310 ARG A C 1
ATOM 2495 O O . ARG A 1 310 ? -17.714 -38.653 33.129 1.00 59.03 310 ARG A O 1
ATOM 2502 N N . SER A 1 311 ? -16.116 -40.028 33.884 1.00 53.78 311 SER A N 1
ATOM 2503 C CA . SER A 1 311 ? -16.379 -39.759 35.300 1.00 53.78 311 SER A CA 1
ATOM 2504 C C . SER A 1 311 ? -16.055 -38.296 35.612 1.00 53.78 311 SER A C 1
ATOM 2506 O O . SER A 1 311 ? -14.937 -37.855 35.360 1.00 53.78 311 SER A O 1
ATOM 2508 N N . LEU A 1 312 ? -17.008 -37.561 36.195 1.00 52.06 312 LEU A N 1
ATOM 2509 C CA . LEU A 1 312 ? -16.952 -36.121 36.521 1.00 52.06 312 LEU A CA 1
ATOM 2510 C C . LEU A 1 312 ? -15.850 -35.734 37.539 1.00 52.06 312 LEU A C 1
ATOM 2512 O O . LEU A 1 312 ? -15.797 -34.608 38.016 1.00 52.06 312 LEU A O 1
ATOM 2516 N N . MET A 1 313 ? -14.974 -36.667 37.900 1.00 49.53 313 MET A N 1
ATOM 2517 C CA . MET A 1 313 ? -14.004 -36.525 38.977 1.00 49.53 313 MET A CA 1
ATOM 2518 C C . MET A 1 313 ? -12.651 -37.118 38.583 1.00 49.53 313 MET A C 1
ATOM 2520 O O . MET A 1 313 ? -12.013 -37.826 39.353 1.00 49.53 313 MET A O 1
ATOM 2524 N N . GLU A 1 314 ? -12.191 -36.841 37.365 1.00 48.66 314 GLU A N 1
ATOM 2525 C CA . GLU A 1 314 ? -10.777 -37.020 37.051 1.00 48.66 314 GLU A CA 1
ATOM 2526 C C . GLU A 1 314 ? -10.022 -35.798 37.595 1.00 48.66 314 GLU A C 1
ATOM 2528 O O . GLU A 1 314 ? -9.891 -34.771 36.933 1.00 48.66 314 GLU A O 1
ATOM 2533 N N . PHE A 1 315 ? -9.527 -35.905 38.834 1.00 47.47 315 PHE A N 1
ATOM 2534 C CA . PHE A 1 315 ? -8.630 -34.948 39.513 1.00 47.47 315 PHE A CA 1
ATOM 2535 C C . PHE A 1 315 ? -7.321 -34.641 38.739 1.00 47.47 315 PHE A C 1
ATOM 2537 O O . PHE A 1 315 ? -6.423 -33.988 39.266 1.00 47.47 315 PHE A O 1
ATOM 2544 N N . GLY A 1 316 ? -7.186 -35.109 37.496 1.00 50.16 316 GLY A N 1
ATOM 2545 C CA . GLY A 1 316 ? -5.968 -35.059 36.697 1.00 50.16 316 GLY A CA 1
ATOM 2546 C C . GLY A 1 316 ? -5.694 -33.741 35.976 1.00 50.16 316 GLY A C 1
ATOM 2547 O O . GLY A 1 316 ? -4.597 -33.595 35.443 1.00 50.16 316 GLY A O 1
ATOM 2548 N N . GLU A 1 317 ? -6.615 -32.771 35.938 1.00 54.47 317 GLU A N 1
ATOM 2549 C CA . GLU A 1 317 ? -6.416 -31.577 35.099 1.00 54.47 317 GLU A CA 1
ATOM 2550 C C . GLU A 1 317 ? -6.855 -30.238 35.709 1.00 54.47 317 GLU A C 1
ATOM 2552 O O . GLU A 1 317 ? -7.270 -29.333 34.986 1.00 54.47 317 GLU A O 1
ATOM 2557 N N . THR A 1 318 ? -6.693 -30.017 37.016 1.00 63.62 318 THR A N 1
ATOM 2558 C CA . THR A 1 318 ? -6.568 -28.617 37.452 1.00 63.62 318 THR A CA 1
ATOM 2559 C C . THR A 1 318 ? -5.256 -28.058 36.899 1.00 63.62 318 THR A C 1
ATOM 2561 O O . THR A 1 318 ? -4.215 -28.719 36.918 1.00 63.62 318 THR A O 1
ATOM 2564 N N . GLN A 1 319 ? -5.288 -26.832 36.378 1.00 60.62 319 GLN A N 1
ATOM 2565 C CA . GLN A 1 319 ? -4.104 -26.151 35.837 1.00 60.62 319 GLN A CA 1
ATOM 2566 C C . GLN A 1 319 ? -2.959 -26.125 36.869 1.00 60.62 319 GLN A C 1
ATOM 2568 O O . GLN A 1 319 ? -1.796 -26.298 36.521 1.00 60.62 319 GLN A O 1
ATOM 2573 N N . SER A 1 320 ? -3.319 -26.037 38.154 1.00 63.78 320 SER A N 1
ATOM 2574 C CA . SER A 1 320 ? -2.412 -26.176 39.295 1.00 63.78 320 SER A CA 1
ATOM 2575 C C . SER A 1 320 ? -1.686 -27.529 39.328 1.00 63.78 320 SER A C 1
ATOM 2577 O O . SER A 1 320 ? -0.466 -27.548 39.453 1.00 63.78 320 SER A O 1
ATOM 2579 N N . TYR A 1 321 ? -2.387 -28.651 39.132 1.00 72.06 321 TYR A N 1
ATOM 2580 C CA . TYR A 1 321 ? -1.773 -29.983 39.116 1.00 72.06 321 TYR A CA 1
ATOM 2581 C C . TYR A 1 321 ? -0.816 -30.175 37.928 1.00 72.06 321 TYR A C 1
ATOM 2583 O O . TYR A 1 321 ? 0.265 -30.746 38.092 1.00 72.06 321 TYR A O 1
ATOM 2591 N N . LYS A 1 322 ? -1.165 -29.640 36.746 1.00 72.94 322 LYS A N 1
ATOM 2592 C CA . LYS A 1 322 ? -0.285 -29.657 35.561 1.00 72.94 322 LYS A CA 1
ATOM 2593 C C . LYS A 1 322 ? 1.018 -28.896 35.827 1.00 72.94 322 LYS A C 1
ATOM 2595 O O . LYS A 1 322 ? 2.094 -29.453 35.625 1.00 72.94 322 LYS A O 1
ATOM 2600 N N . VAL A 1 323 ? 0.918 -27.686 36.382 1.00 79.38 323 VAL A N 1
ATOM 2601 C CA . VAL A 1 323 ? 2.081 -26.855 36.738 1.00 79.38 323 VAL A CA 1
ATOM 2602 C C . VAL A 1 323 ? 2.945 -27.529 37.807 1.00 79.38 323 VAL A C 1
ATOM 2604 O O . VAL A 1 323 ? 4.167 -27.548 37.683 1.00 79.38 323 VAL A O 1
ATOM 2607 N N . SER A 1 324 ? 2.343 -28.139 38.833 1.00 77.75 324 SER A N 1
ATOM 2608 C CA . SER A 1 324 ? 3.094 -28.851 39.875 1.00 77.75 324 SER A CA 1
ATOM 2609 C C . SER A 1 324 ? 3.850 -30.068 39.336 1.00 77.75 324 SER A C 1
ATOM 2611 O O . SER A 1 324 ? 4.996 -30.297 39.723 1.00 77.75 324 SER A O 1
ATOM 2613 N N . LYS A 1 325 ? 3.244 -30.830 38.418 1.00 80.06 325 LYS A N 1
ATOM 2614 C CA . LYS A 1 325 ? 3.882 -31.993 37.789 1.00 80.06 325 LYS A CA 1
ATOM 2615 C C . LYS A 1 325 ? 5.039 -31.585 36.872 1.00 80.06 325 LYS A C 1
ATOM 2617 O O . LYS A 1 325 ? 6.090 -32.222 36.891 1.00 80.06 325 LYS A O 1
ATOM 2622 N N . GLU A 1 326 ? 4.864 -30.521 36.093 1.00 80.94 326 GLU A N 1
ATOM 2623 C CA . GLU A 1 326 ? 5.923 -29.969 35.240 1.00 80.94 326 GLU A CA 1
ATOM 2624 C C . GLU A 1 326 ? 7.079 -29.398 36.067 1.00 80.94 326 GLU A C 1
ATOM 2626 O O . GLU A 1 326 ? 8.240 -29.668 35.765 1.00 80.94 326 GLU A O 1
ATOM 2631 N N . ALA A 1 327 ? 6.779 -28.694 37.162 1.00 82.06 327 ALA A N 1
ATOM 2632 C CA . ALA A 1 327 ? 7.791 -28.176 38.078 1.00 82.06 327 ALA A CA 1
ATOM 2633 C C . ALA A 1 327 ? 8.621 -29.296 38.729 1.00 82.06 327 ALA A C 1
ATOM 2635 O O . ALA A 1 327 ? 9.847 -29.196 38.774 1.00 82.06 327 ALA A O 1
ATOM 2636 N N . GLN A 1 328 ? 7.984 -30.386 39.176 1.00 81.12 328 GLN A N 1
ATOM 2637 C CA . GLN A 1 328 ? 8.700 -31.551 39.713 1.00 81.12 328 GLN A CA 1
ATOM 2638 C C . GLN A 1 328 ? 9.594 -32.216 38.667 1.00 81.12 328 GLN A C 1
ATOM 2640 O O . GLN A 1 328 ? 10.726 -32.590 38.973 1.00 81.12 328 GLN A O 1
ATOM 2645 N N . LYS A 1 329 ? 9.113 -32.332 37.425 1.00 84.94 329 LYS A N 1
ATOM 2646 C CA . LYS A 1 329 ? 9.896 -32.899 36.326 1.00 84.94 329 LYS A CA 1
ATOM 2647 C C . LYS A 1 329 ? 11.145 -32.059 36.043 1.00 84.94 329 LYS A C 1
ATOM 2649 O O . LYS A 1 329 ? 12.244 -32.607 36.007 1.00 84.94 329 LYS A O 1
ATOM 2654 N N . MET A 1 330 ? 10.996 -30.736 35.960 1.00 82.38 330 MET A N 1
ATOM 2655 C CA . MET A 1 330 ? 12.135 -29.826 35.790 1.00 82.38 330 MET A CA 1
ATOM 2656 C C . MET A 1 330 ? 13.133 -29.924 36.949 1.00 82.38 330 MET A C 1
ATOM 2658 O O . MET A 1 330 ? 14.337 -29.913 36.724 1.00 82.38 330 MET A O 1
ATOM 2662 N N . GLN A 1 331 ? 12.662 -30.069 38.190 1.00 68.38 331 GLN A N 1
ATOM 2663 C CA . GLN A 1 331 ? 13.552 -30.256 39.340 1.00 68.38 331 GLN A CA 1
ATOM 2664 C C . GLN A 1 331 ? 14.327 -31.578 39.278 1.00 68.38 331 GLN A C 1
ATOM 2666 O O . GLN A 1 331 ? 15.518 -31.594 39.588 1.00 68.38 331 GLN A O 1
ATOM 2671 N N . SER A 1 332 ? 13.688 -32.671 38.850 1.00 78.81 332 SER A N 1
ATOM 2672 C CA . SER A 1 332 ? 14.358 -33.970 38.686 1.00 78.81 332 SER A CA 1
ATOM 2673 C C . SER A 1 332 ? 15.403 -33.987 37.564 1.00 78.81 332 SER A C 1
ATOM 2675 O O . SER A 1 332 ? 16.407 -34.676 37.681 1.00 78.81 332 SER A O 1
ATOM 2677 N N . GLU A 1 333 ? 15.205 -33.193 36.510 1.00 76.19 333 GLU A N 1
ATOM 2678 C CA . GLU A 1 333 ? 16.152 -33.061 35.392 1.00 76.19 333 GLU A CA 1
ATOM 2679 C C . GLU A 1 333 ? 17.355 -32.165 35.730 1.00 76.19 333 GLU A C 1
ATOM 2681 O O . GLU A 1 333 ? 18.399 -32.283 35.105 1.00 76.19 333 GLU A O 1
ATOM 2686 N N . VAL A 1 334 ? 17.225 -31.277 36.721 1.00 70.06 334 VAL A N 1
ATOM 2687 C CA . VAL A 1 334 ? 18.318 -30.411 37.209 1.00 70.06 334 VAL A CA 1
ATOM 2688 C C . VAL A 1 334 ? 19.147 -31.096 38.302 1.00 70.06 334 VAL A C 1
ATOM 2690 O O . VAL A 1 334 ? 20.274 -30.689 38.578 1.00 70.06 334 VAL A O 1
ATOM 2693 N N . THR A 1 335 ? 18.586 -32.115 38.955 1.00 59.28 335 THR A N 1
ATOM 2694 C CA . THR A 1 335 ? 19.237 -32.855 40.052 1.00 59.28 335 THR A CA 1
ATOM 2695 C C . THR A 1 335 ? 19.848 -34.188 39.621 1.00 59.28 335 THR A C 1
ATOM 2697 O O . THR A 1 335 ? 20.496 -34.839 40.442 1.00 59.28 335 THR A O 1
ATOM 2700 N N . SER A 1 336 ? 19.682 -34.567 38.353 1.00 47.53 336 SER A N 1
AT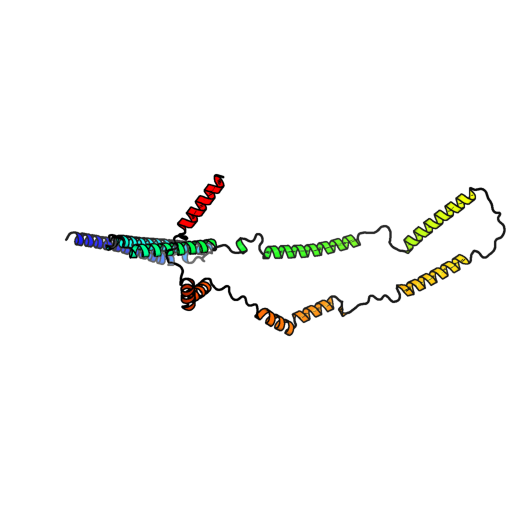OM 2701 C CA . SER A 1 336 ? 20.342 -35.702 37.705 1.00 47.53 336 SER A CA 1
ATOM 2702 C C . SER A 1 336 ? 21.377 -35.217 36.702 1.00 47.53 336 SER A C 1
ATOM 2704 O O . SER A 1 336 ? 22.277 -36.037 36.411 1.00 47.53 336 SER A O 1
#

Organism: Poecilia reticulata (NCBI:txid8081)